Protein AF-A0A971HVT4-F1 (afdb_monomer_lite)

Sequence (303 aa):
MIEDLCARIDNSLTHSLGKINTAQKKELLQAITIAVDHAQNIVATLPNPLLVEEHLWTGRQLVPIIFASAQDALEIMGRSQALRQLFSDPYLSTCFLLMTMHRHEYETLGHEMDGEIVKREVLQTVVDFTDHRIDLVASTMPALTRKLMEHIVLYLAGLVPEQRQQSLATQKNLRDNQELIKAQMRTLQLARQEYSPFTMPTPLKDKLDQGQAAMQSMTDQLRALNTDLSSKDSFEQIVNILAHPKDYLRLEPVTEYLLDFGIKSAQGQAVDFLDCIYAQDKRSTVLLLGLTRTTAQKIWPDL

Foldseek 3Di:
DLVVLLVVLQVVCCVPQNHDDPVLSVLSSVLLVLLLVVLLVQLVPADDAAALDPCCCVPAQQPVQAAVDSVRVLVQVLPDPPNVVVVVPVPQFKKKFKKKWDKDKDWDWQWDDDPPDIDGGDIWIFIHTHDIDTPDMDSDPVVRSVVSSSVLLVVLSCPLVVVLVVLVVVLVVLVVVLVVLVVVLVVLVVVCVVDDPVGDDPVSVVSNVVSVVSNVVSVVVNVVSCVVSPPSCSSVSSSVCSNVVCQFKDKDKDWFFADPRRTGDPPRDIDIWIWIQGPPRDIITMHMHMYGVVSVCVSPVPD

Structure (mmCIF, N/CA/C/O backbone):
data_AF-A0A971HVT4-F1
#
_entry.id   AF-A0A971HVT4-F1
#
loop_
_atom_site.group_PDB
_atom_site.id
_atom_site.type_symbol
_atom_site.label_atom_id
_atom_site.label_alt_id
_atom_site.label_comp_id
_atom_site.label_asym_id
_atom_site.label_entity_id
_atom_site.label_seq_id
_atom_site.pdbx_PDB_ins_code
_atom_site.Cartn_x
_atom_site.Cartn_y
_atom_site.Cartn_z
_atom_site.occupancy
_atom_site.B_iso_or_equiv
_atom_site.auth_seq_id
_atom_site.auth_comp_id
_atom_site.auth_asym_id
_atom_site.auth_atom_id
_atom_site.pdbx_PDB_model_num
ATOM 1 N N . MET A 1 1 ? 17.401 6.809 11.269 1.00 88.81 1 MET A N 1
ATOM 2 C CA . MET A 1 1 ? 16.429 6.405 10.229 1.00 88.81 1 MET A CA 1
ATOM 3 C C . MET A 1 1 ? 16.913 6.797 8.839 1.00 88.81 1 MET A C 1
ATOM 5 O O . MET A 1 1 ? 17.152 5.896 8.059 1.00 88.81 1 MET A O 1
ATOM 9 N N . ILE A 1 2 ? 17.124 8.085 8.533 1.00 90.81 2 ILE A N 1
ATOM 10 C CA . ILE A 1 2 ? 17.569 8.541 7.195 1.00 90.81 2 ILE A CA 1
ATOM 11 C C . ILE A 1 2 ? 18.844 7.828 6.716 1.00 90.81 2 ILE A C 1
ATOM 13 O O . ILE A 1 2 ? 18.868 7.316 5.603 1.00 90.81 2 ILE A O 1
ATOM 17 N N . GLU A 1 3 ? 19.881 7.732 7.554 1.00 88.06 3 GLU A N 1
ATOM 18 C CA . GLU A 1 3 ? 21.130 7.047 7.175 1.00 88.06 3 GLU A CA 1
ATOM 19 C C . GLU A 1 3 ? 20.942 5.542 6.923 1.00 88.06 3 GLU A C 1
ATOM 21 O O . GLU A 1 3 ? 21.528 5.003 5.986 1.00 88.06 3 GLU A O 1
ATOM 26 N N . ASP A 1 4 ? 20.088 4.879 7.711 1.00 91.88 4 ASP A N 1
ATOM 27 C CA . ASP A 1 4 ? 19.724 3.467 7.518 1.00 91.88 4 ASP A CA 1
ATOM 28 C C . ASP A 1 4 ? 18.971 3.267 6.196 1.00 91.88 4 ASP A C 1
ATOM 30 O O . ASP A 1 4 ? 19.333 2.407 5.394 1.00 91.88 4 ASP A O 1
ATOM 34 N N . LEU A 1 5 ? 17.979 4.120 5.917 1.00 90.75 5 LEU A N 1
ATOM 35 C CA . LEU A 1 5 ? 17.248 4.118 4.651 1.00 90.75 5 LEU A CA 1
ATOM 36 C C . LEU A 1 5 ? 18.186 4.373 3.470 1.00 90.75 5 LEU A C 1
ATOM 38 O O . LEU A 1 5 ? 18.114 3.658 2.477 1.00 90.75 5 LEU A O 1
ATOM 42 N N . CYS A 1 6 ? 19.112 5.325 3.595 1.00 89.00 6 CYS A N 1
ATOM 43 C CA . CYS A 1 6 ? 20.113 5.588 2.568 1.00 89.00 6 CYS A CA 1
ATOM 44 C C . CYS A 1 6 ? 20.992 4.365 2.311 1.00 89.00 6 CYS A C 1
ATOM 46 O O . CYS A 1 6 ? 21.213 4.032 1.152 1.00 89.00 6 CYS A O 1
ATOM 48 N N . ALA A 1 7 ? 21.466 3.679 3.354 1.00 88.00 7 ALA A N 1
ATOM 49 C CA . ALA A 1 7 ? 22.273 2.471 3.199 1.00 88.00 7 ALA A CA 1
ATOM 50 C C . ALA A 1 7 ? 21.480 1.325 2.548 1.00 88.00 7 ALA A C 1
ATOM 52 O O . ALA A 1 7 ? 21.997 0.615 1.689 1.00 88.00 7 ALA A O 1
ATOM 53 N N . ARG A 1 8 ? 20.207 1.153 2.921 1.00 89.50 8 ARG A N 1
ATOM 54 C CA . ARG A 1 8 ? 19.320 0.131 2.343 1.00 89.50 8 ARG A CA 1
ATOM 55 C C . ARG A 1 8 ? 19.007 0.408 0.875 1.00 89.50 8 ARG A C 1
ATOM 57 O O . ARG A 1 8 ? 19.060 -0.517 0.066 1.00 89.50 8 ARG A O 1
ATOM 64 N N . ILE A 1 9 ? 18.721 1.663 0.533 1.00 86.25 9 ILE A N 1
ATOM 65 C CA . ILE A 1 9 ? 18.478 2.084 -0.849 1.00 86.25 9 ILE A CA 1
ATOM 66 C C . ILE A 1 9 ? 19.763 1.918 -1.664 1.00 86.25 9 ILE A C 1
ATOM 68 O O . ILE A 1 9 ? 19.725 1.245 -2.683 1.00 86.25 9 ILE A O 1
ATOM 72 N N . ASP A 1 10 ? 20.912 2.403 -1.187 1.00 85.12 10 ASP A N 1
ATOM 73 C CA . ASP A 1 10 ? 22.218 2.240 -1.850 1.00 85.12 10 ASP A CA 1
ATOM 74 C C . ASP A 1 10 ? 22.560 0.761 -2.131 1.00 85.12 10 ASP A C 1
ATOM 76 O O . ASP A 1 10 ? 22.936 0.391 -3.246 1.00 85.12 10 ASP A O 1
ATOM 80 N N . ASN A 1 11 ? 22.318 -0.129 -1.163 1.00 82.62 11 ASN A N 1
ATOM 81 C CA . ASN A 1 11 ? 22.494 -1.570 -1.362 1.00 82.62 11 ASN A CA 1
ATOM 82 C C . ASN A 1 11 ? 21.568 -2.128 -2.461 1.00 82.62 11 ASN A C 1
ATOM 84 O O . ASN A 1 11 ? 22.018 -2.897 -3.311 1.00 82.62 11 ASN A O 1
ATOM 88 N N . SER A 1 12 ? 20.295 -1.719 -2.484 1.00 77.56 12 SER A N 1
ATOM 89 C CA . SER A 1 12 ? 19.333 -2.111 -3.530 1.00 77.56 12 SER A CA 1
ATOM 90 C C . SER A 1 12 ? 19.733 -1.587 -4.920 1.00 77.56 12 SER A C 1
ATOM 92 O O . SER A 1 12 ? 19.670 -2.309 -5.921 1.00 77.56 12 SER A O 1
ATOM 94 N N . LEU A 1 13 ? 20.232 -0.348 -4.983 1.00 74.12 13 LEU A N 1
ATOM 95 C CA . LEU A 1 13 ? 20.750 0.274 -6.204 1.00 74.12 13 LEU A CA 1
ATOM 96 C C . LEU A 1 13 ? 22.013 -0.427 -6.703 1.00 74.12 13 LEU A C 1
ATOM 98 O O . LEU A 1 13 ? 2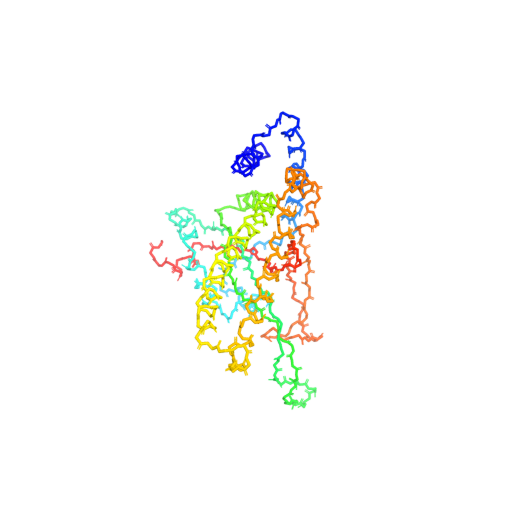2.159 -0.643 -7.900 1.00 74.12 13 LEU A O 1
ATOM 102 N N . THR A 1 14 ? 22.908 -0.852 -5.811 1.00 69.25 14 THR A N 1
ATOM 103 C CA . THR A 1 14 ? 24.158 -1.520 -6.203 1.00 69.25 14 THR A CA 1
ATOM 104 C C . THR A 1 14 ? 23.896 -2.808 -6.989 1.00 69.25 14 THR A C 1
ATOM 106 O O . THR A 1 14 ? 24.617 -3.105 -7.943 1.00 69.25 14 THR A O 1
ATOM 109 N N . HIS A 1 15 ? 22.835 -3.545 -6.648 1.00 61.53 15 HIS A N 1
ATOM 110 C CA . HIS A 1 15 ? 22.434 -4.756 -7.369 1.00 61.53 15 HIS A CA 1
ATOM 111 C C . HIS A 1 15 ? 21.823 -4.491 -8.754 1.00 61.53 15 HIS A C 1
ATOM 113 O O . HIS A 1 15 ? 21.777 -5.409 -9.572 1.00 61.53 15 HIS A O 1
ATOM 119 N N . SER A 1 16 ? 21.365 -3.267 -9.029 1.00 60.56 16 SER A N 1
ATOM 120 C CA . SER A 1 16 ? 20.572 -2.934 -10.219 1.00 60.56 16 SER A CA 1
ATOM 121 C C . SER A 1 16 ? 21.234 -1.904 -11.148 1.00 60.56 16 SER A C 1
ATOM 123 O O . SER A 1 16 ? 21.005 -1.948 -12.355 1.00 60.56 16 SER A O 1
ATOM 125 N N . LEU A 1 17 ? 22.079 -1.014 -10.614 1.00 62.06 17 LEU A N 1
ATOM 126 C CA . LEU A 1 17 ? 22.610 0.185 -11.280 1.00 62.06 17 LEU A CA 1
ATOM 127 C C . LEU A 1 17 ? 24.114 0.430 -11.043 1.00 62.06 17 LEU A C 1
ATOM 129 O O . LEU A 1 17 ? 24.686 1.342 -11.639 1.00 62.06 17 LEU A O 1
ATOM 133 N N . GLY A 1 18 ? 24.777 -0.399 -10.229 1.00 67.00 18 GLY A N 1
ATOM 134 C CA . GLY A 1 18 ? 26.193 -0.243 -9.877 1.00 67.00 18 GLY A CA 1
ATOM 135 C C . GLY A 1 18 ? 26.429 0.673 -8.670 1.00 67.00 18 GLY A C 1
ATOM 136 O O . GLY A 1 18 ? 25.495 1.194 -8.069 1.00 67.00 18 GLY A O 1
ATOM 137 N N . LYS A 1 19 ? 27.698 0.831 -8.269 1.00 71.75 19 LYS A N 1
ATOM 138 C CA . LYS A 1 19 ? 28.072 1.618 -7.079 1.00 71.75 19 LYS A CA 1
ATOM 139 C C . LYS A 1 19 ? 27.884 3.117 -7.324 1.00 71.75 19 LYS A C 1
ATOM 141 O O . LYS A 1 19 ? 28.438 3.641 -8.290 1.00 71.75 19 LYS A O 1
ATOM 146 N N . ILE A 1 20 ? 27.203 3.804 -6.408 1.00 81.00 20 ILE A N 1
ATOM 147 C CA . ILE A 1 20 ? 27.085 5.268 -6.433 1.00 81.00 20 ILE A CA 1
ATOM 148 C C . ILE A 1 20 ? 28.356 5.938 -5.893 1.00 81.00 20 ILE A C 1
ATOM 150 O O . ILE A 1 20 ? 29.056 5.401 -5.030 1.00 81.00 20 ILE A O 1
ATOM 154 N N . ASN A 1 21 ? 28.674 7.127 -6.403 1.00 86.88 21 ASN A N 1
ATOM 155 C CA . ASN A 1 21 ? 29.795 7.932 -5.919 1.00 86.88 21 ASN A CA 1
ATOM 156 C C . ASN A 1 21 ? 29.397 8.818 -4.716 1.00 86.88 21 ASN A C 1
ATOM 158 O O . ASN A 1 21 ? 28.230 8.923 -4.340 1.00 86.88 21 ASN A O 1
ATOM 162 N N . THR A 1 22 ? 30.373 9.497 -4.105 1.00 87.50 22 THR A N 1
ATOM 163 C CA . THR A 1 22 ? 30.142 10.354 -2.928 1.00 87.50 22 THR A CA 1
ATOM 164 C C . THR A 1 22 ? 29.165 11.507 -3.191 1.00 87.50 22 THR A C 1
ATOM 166 O O . THR A 1 22 ? 28.394 11.864 -2.302 1.00 87.50 22 THR A O 1
ATOM 169 N N . ALA A 1 23 ? 29.180 12.092 -4.393 1.00 88.56 23 ALA A N 1
ATOM 170 C CA . ALA A 1 23 ? 28.274 13.183 -4.753 1.00 88.56 23 ALA A CA 1
ATOM 171 C C . ALA A 1 23 ? 26.827 12.681 -4.877 1.00 88.56 23 ALA A C 1
ATOM 173 O O . ALA A 1 23 ? 25.930 13.253 -4.263 1.00 88.56 23 ALA A O 1
ATOM 174 N N . GLN A 1 24 ? 26.629 11.550 -5.555 1.00 88.75 24 GLN A N 1
ATOM 175 C CA . GLN A 1 24 ? 25.341 10.863 -5.671 1.00 88.75 24 GLN A CA 1
ATOM 176 C C . GLN A 1 24 ? 24.799 10.444 -4.302 1.00 88.75 24 GLN A C 1
ATOM 178 O O . GLN A 1 24 ? 23.625 10.630 -4.009 1.00 88.75 24 GLN A O 1
ATOM 183 N N . LYS A 1 25 ? 25.651 9.954 -3.396 1.00 89.81 25 LYS A N 1
ATOM 184 C CA . LYS A 1 25 ? 25.218 9.638 -2.028 1.00 89.81 25 LYS A CA 1
ATOM 185 C C . LYS A 1 25 ? 24.678 10.867 -1.288 1.00 89.81 25 LYS A C 1
ATOM 187 O O . LYS A 1 25 ? 23.689 10.765 -0.566 1.00 89.81 25 LYS A O 1
ATOM 192 N N . LYS A 1 26 ? 25.313 12.031 -1.461 1.00 92.19 26 LYS A N 1
ATOM 193 C CA . LYS A 1 26 ? 24.849 13.289 -0.857 1.00 92.19 26 LYS A CA 1
ATOM 194 C C . LYS A 1 26 ? 23.498 13.721 -1.430 1.00 92.19 26 LYS A C 1
ATOM 196 O O . LYS A 1 26 ? 22.629 14.134 -0.669 1.00 92.19 26 LYS A O 1
ATOM 201 N N . GLU A 1 27 ? 23.330 13.610 -2.740 1.00 93.31 27 GLU A N 1
ATOM 202 C CA . GLU A 1 27 ? 22.073 13.902 -3.432 1.00 93.31 27 GLU A CA 1
ATOM 203 C C . GLU A 1 27 ? 20.943 12.967 -2.971 1.00 93.31 27 GLU A C 1
ATOM 205 O O . GLU A 1 27 ? 19.869 13.425 -2.583 1.00 93.31 27 GLU A O 1
ATOM 210 N N . LEU A 1 28 ? 21.223 11.664 -2.879 1.00 92.62 28 LEU A N 1
ATOM 211 C CA . LEU A 1 28 ? 20.283 10.668 -2.371 1.00 92.62 28 LEU A CA 1
ATOM 212 C C . LEU A 1 28 ? 19.852 10.967 -0.928 1.00 92.62 28 LEU A C 1
ATOM 214 O O . LEU A 1 28 ? 18.668 10.889 -0.616 1.00 92.62 28 LEU A O 1
ATOM 218 N N . LEU A 1 29 ? 20.781 11.351 -0.047 1.00 94.69 29 LEU A N 1
ATOM 219 C CA . LEU A 1 29 ? 20.455 11.735 1.333 1.00 94.69 29 LEU A CA 1
ATOM 220 C C . LEU A 1 29 ? 19.501 12.936 1.399 1.00 94.69 29 LEU A C 1
ATOM 222 O O . LEU A 1 29 ? 18.591 12.950 2.231 1.00 94.69 29 LEU A O 1
ATOM 226 N N . GLN A 1 30 ? 19.689 13.932 0.530 1.00 95.69 30 GLN A N 1
ATOM 227 C CA . GLN A 1 30 ? 18.802 15.095 0.459 1.00 95.69 30 GLN A CA 1
ATOM 228 C C . GLN A 1 30 ? 17.400 14.685 0.005 1.00 95.69 30 GLN A C 1
ATOM 230 O O . GLN A 1 30 ? 16.420 15.044 0.655 1.00 95.69 30 GLN A O 1
ATOM 235 N N . ALA A 1 31 ? 17.307 13.865 -1.042 1.00 96.69 31 ALA A N 1
ATOM 236 C CA . ALA A 1 31 ? 16.029 13.376 -1.545 1.00 96.69 31 ALA A CA 1
ATOM 237 C C . ALA A 1 31 ? 15.302 12.488 -0.516 1.00 96.69 31 ALA A C 1
ATOM 239 O O . ALA A 1 31 ? 14.109 12.657 -0.283 1.00 96.69 31 ALA A O 1
ATOM 240 N N . ILE A 1 32 ? 16.019 11.602 0.187 1.00 97.12 32 ILE A N 1
ATOM 241 C CA . ILE A 1 32 ? 15.448 10.793 1.280 1.00 97.12 32 ILE A CA 1
ATOM 242 C C . ILE A 1 32 ? 14.916 11.679 2.406 1.00 97.12 32 ILE A C 1
ATOM 244 O O . ILE A 1 32 ? 13.880 11.361 2.977 1.00 97.12 32 ILE A O 1
ATOM 248 N N . THR A 1 33 ? 15.601 12.775 2.735 1.00 97.81 33 THR A N 1
ATOM 249 C CA . THR A 1 33 ? 15.132 13.704 3.775 1.00 97.81 33 THR A CA 1
ATOM 250 C C . THR A 1 33 ? 13.768 14.289 3.399 1.00 97.81 33 THR A C 1
ATOM 252 O O . THR A 1 33 ? 12.840 14.215 4.198 1.00 97.81 33 THR A O 1
ATOM 255 N N . ILE A 1 34 ? 13.607 14.744 2.151 1.00 98.12 34 ILE A N 1
ATOM 256 C CA . ILE A 1 34 ? 12.324 15.246 1.630 1.00 98.12 34 ILE A CA 1
ATOM 257 C C . ILE A 1 34 ? 11.242 14.154 1.681 1.00 98.12 34 ILE A C 1
ATOM 259 O O . ILE A 1 34 ? 10.122 14.400 2.135 1.00 98.12 34 ILE A O 1
ATOM 263 N N . ALA A 1 35 ? 11.571 12.930 1.261 1.00 97.94 35 ALA A N 1
ATOM 264 C CA . ALA A 1 35 ? 10.643 11.802 1.304 1.00 97.94 35 ALA A CA 1
ATOM 265 C C . ALA A 1 35 ? 10.229 11.425 2.739 1.00 97.94 35 ALA A C 1
ATOM 267 O O . ALA A 1 35 ? 9.071 11.079 2.972 1.00 97.94 35 ALA A O 1
ATOM 268 N N . VAL A 1 36 ? 11.150 11.506 3.704 1.00 97.88 36 VAL A N 1
ATOM 269 C CA . VAL A 1 36 ? 10.872 11.269 5.128 1.00 97.88 36 VAL A CA 1
ATOM 270 C C . VAL A 1 36 ? 9.937 12.334 5.692 1.00 97.88 36 VAL A C 1
ATOM 272 O O . VAL A 1 36 ? 8.985 11.972 6.383 1.00 97.88 36 VAL A O 1
ATOM 275 N N . ASP A 1 37 ? 10.159 13.610 5.374 1.00 97.81 37 ASP A N 1
ATOM 276 C CA . ASP A 1 37 ? 9.286 14.704 5.815 1.00 97.81 37 ASP A CA 1
ATOM 277 C C . ASP A 1 37 ? 7.867 14.532 5.250 1.00 97.81 37 ASP A C 1
ATOM 279 O O . ASP A 1 37 ? 6.870 14.672 5.962 1.00 97.81 37 ASP A O 1
ATOM 283 N N . HIS A 1 38 ? 7.755 14.138 3.978 1.00 97.88 38 HIS A N 1
ATOM 284 C CA . HIS A 1 38 ? 6.468 13.799 3.369 1.00 97.88 38 HIS A CA 1
ATOM 285 C C . HIS A 1 38 ? 5.803 12.594 4.042 1.00 97.88 38 HIS A C 1
ATOM 287 O O . HIS A 1 38 ? 4.619 12.647 4.373 1.00 97.88 38 HIS A O 1
ATOM 293 N N . ALA A 1 39 ? 6.558 11.527 4.309 1.00 97.31 39 ALA A N 1
ATOM 294 C CA . ALA A 1 39 ? 6.049 10.353 5.010 1.00 97.31 39 ALA A CA 1
ATOM 295 C C . ALA A 1 39 ? 5.571 10.695 6.432 1.00 97.31 39 ALA A C 1
ATOM 297 O O . ALA A 1 39 ? 4.548 10.178 6.878 1.00 97.31 39 ALA A O 1
ATOM 298 N N . GLN A 1 40 ? 6.265 11.597 7.130 1.00 96.81 40 GLN A N 1
ATOM 299 C CA . GLN A 1 40 ? 5.839 12.101 8.433 1.00 96.81 40 GLN A CA 1
ATOM 300 C C . GLN A 1 40 ? 4.497 12.836 8.338 1.00 96.81 40 GLN A C 1
ATOM 302 O O . GLN A 1 40 ? 3.607 12.574 9.146 1.00 96.81 40 GLN A O 1
ATOM 307 N N . ASN A 1 41 ? 4.328 13.704 7.335 1.00 96.44 41 ASN A N 1
ATOM 308 C CA . ASN A 1 41 ? 3.067 14.410 7.100 1.00 96.44 41 ASN A CA 1
ATOM 309 C C . ASN A 1 41 ? 1.922 13.438 6.795 1.00 96.44 41 ASN A C 1
ATOM 311 O O . ASN A 1 41 ? 0.843 13.568 7.363 1.00 96.44 41 ASN A O 1
ATOM 315 N N . ILE A 1 42 ? 2.170 12.422 5.964 1.00 95.69 42 ILE A N 1
ATOM 316 C CA . ILE A 1 42 ? 1.199 11.360 5.677 1.00 95.69 42 ILE A CA 1
ATOM 317 C C . ILE A 1 42 ? 0.766 10.657 6.960 1.00 95.69 42 ILE A C 1
ATOM 319 O O . ILE A 1 42 ? -0.426 10.583 7.249 1.00 95.69 42 ILE A O 1
ATOM 323 N N . VAL A 1 43 ? 1.713 10.177 7.768 1.00 95.06 43 VAL A N 1
ATOM 324 C CA . VAL A 1 43 ? 1.366 9.435 8.986 1.00 95.06 43 VAL A CA 1
ATOM 325 C C . VAL A 1 43 ? 0.648 10.326 10.003 1.00 95.06 43 VAL A C 1
ATOM 327 O O . VAL A 1 43 ? -0.242 9.844 10.697 1.00 95.06 43 VAL A O 1
ATOM 330 N N . ALA A 1 44 ? 0.962 11.623 10.054 1.00 94.38 44 ALA A N 1
ATOM 331 C CA . ALA A 1 44 ? 0.264 12.582 10.909 1.00 94.38 44 ALA A CA 1
ATOM 332 C C . ALA A 1 44 ? -1.200 12.835 10.495 1.00 94.38 44 ALA A C 1
ATOM 334 O O . ALA A 1 44 ? -1.994 13.255 11.333 1.00 94.38 44 ALA A O 1
ATOM 335 N N . THR A 1 45 ? -1.567 12.583 9.232 1.00 93.62 45 THR A N 1
ATOM 336 C CA . THR A 1 45 ? -2.959 12.706 8.753 1.00 93.62 45 THR A CA 1
ATOM 337 C C . THR A 1 45 ? -3.814 11.463 8.997 1.00 93.62 45 THR A C 1
ATOM 339 O O . THR A 1 45 ? -5.034 11.536 8.864 1.00 93.62 45 THR A O 1
ATOM 342 N N . LEU A 1 46 ? -3.207 10.326 9.357 1.00 92.62 46 LEU A N 1
ATOM 343 C CA . LEU A 1 46 ? -3.957 9.099 9.615 1.00 92.62 46 LEU A CA 1
ATOM 344 C C . LEU A 1 46 ? -4.830 9.243 10.877 1.00 92.62 46 LEU A C 1
ATOM 346 O O . LEU A 1 46 ? -4.372 9.794 11.882 1.00 92.62 46 LEU A O 1
ATOM 350 N N . PRO A 1 47 ? -6.073 8.726 10.867 1.00 90.38 47 PRO A N 1
ATOM 351 C CA . PRO A 1 47 ? -6.948 8.769 12.029 1.00 90.38 47 PRO A CA 1
ATOM 352 C C . PRO A 1 47 ? -6.401 7.897 13.160 1.00 90.38 47 PRO A C 1
ATOM 354 O O . PRO A 1 47 ? -5.621 6.969 12.946 1.00 90.38 47 PRO A O 1
ATOM 357 N N . ASN A 1 48 ? -6.869 8.152 14.383 1.00 90.62 48 ASN A N 1
ATOM 358 C CA . ASN A 1 48 ? -6.547 7.286 15.513 1.00 90.62 48 ASN A CA 1
ATOM 359 C C . ASN A 1 48 ? -6.969 5.830 15.232 1.00 90.62 48 ASN A C 1
ATOM 361 O O . ASN A 1 48 ? -8.047 5.619 14.665 1.00 90.62 48 ASN A O 1
ATOM 365 N N . PRO A 1 49 ? -6.175 4.834 15.669 1.00 92.56 49 PRO A N 1
ATOM 366 C CA . PRO A 1 49 ? -6.499 3.432 15.447 1.00 92.56 49 PRO A CA 1
ATOM 367 C C . PRO A 1 49 ? -7.864 3.054 16.018 1.00 92.56 49 PRO A C 1
ATOM 369 O O . PRO A 1 49 ? -8.192 3.399 17.156 1.00 92.56 49 PRO A O 1
ATOM 372 N N . LEU A 1 50 ? -8.634 2.289 15.249 1.00 90.50 50 LEU A N 1
ATOM 373 C CA . LEU A 1 50 ? -9.878 1.691 15.719 1.00 90.50 50 LEU A CA 1
ATOM 374 C C . LEU A 1 50 ? -9.561 0.427 16.512 1.00 90.50 50 LEU A C 1
ATOM 376 O O . LEU A 1 50 ? -8.995 -0.522 15.971 1.00 90.50 50 LEU A O 1
ATOM 380 N N . LEU A 1 51 ? -9.925 0.399 17.792 1.00 90.00 51 LEU A N 1
ATOM 381 C CA . LEU A 1 51 ? -9.806 -0.819 18.588 1.00 90.00 51 LEU A CA 1
ATOM 382 C C . LEU A 1 51 ? -10.838 -1.846 18.118 1.00 90.00 51 LEU A C 1
ATOM 384 O O . LEU A 1 51 ? -12.036 -1.572 18.115 1.00 90.00 51 LEU A O 1
ATOM 388 N N . VAL A 1 52 ? -10.362 -3.027 17.725 1.00 87.69 52 VAL A N 1
ATOM 389 C CA . VAL A 1 52 ? -11.199 -4.152 17.308 1.00 87.69 52 VAL A CA 1
ATOM 390 C C . VAL A 1 52 ? -11.836 -4.772 18.548 1.00 87.69 52 VAL A C 1
ATOM 392 O O . VAL A 1 52 ? -11.285 -5.668 19.196 1.00 87.69 52 VAL A O 1
ATOM 395 N N . GLU A 1 53 ? -13.023 -4.274 18.866 1.00 82.19 53 GLU A N 1
ATOM 396 C CA . GLU A 1 53 ? -13.859 -4.727 19.968 1.00 82.19 53 GLU A CA 1
ATOM 397 C C . GLU A 1 53 ? -15.296 -4.956 19.496 1.00 82.19 53 GLU A C 1
ATOM 399 O O . GLU A 1 53 ? -15.713 -4.502 18.434 1.00 82.19 53 GLU A O 1
ATOM 404 N N . GLU A 1 54 ? -16.079 -5.666 20.301 1.00 72.62 54 GLU A N 1
ATOM 405 C CA . GLU A 1 54 ? -17.438 -6.081 19.938 1.00 72.62 54 GLU A CA 1
ATOM 406 C C . GLU A 1 54 ? -18.391 -4.892 19.728 1.00 72.62 54 GLU A C 1
ATOM 408 O O . GLU A 1 54 ? -19.230 -4.907 18.834 1.00 72.62 54 GLU A O 1
ATOM 413 N N . HIS A 1 55 ? -18.203 -3.810 20.485 1.00 73.44 55 HIS A N 1
ATOM 414 C CA . HIS A 1 55 ? -19.008 -2.593 20.367 1.00 73.44 55 HIS A CA 1
ATOM 415 C C . HIS A 1 55 ? -18.718 -1.785 19.084 1.00 73.44 55 HIS A C 1
ATOM 417 O O . HIS A 1 55 ? -19.501 -0.906 18.715 1.00 73.44 55 HIS A O 1
ATOM 423 N N . LEU A 1 56 ? -17.604 -2.067 18.395 1.00 74.62 56 LEU A N 1
ATOM 424 C CA . LEU A 1 56 ? -17.210 -1.372 17.168 1.00 74.62 56 LEU A CA 1
ATOM 425 C C . LEU A 1 56 ? -18.216 -1.632 16.030 1.00 74.62 56 LEU A C 1
ATOM 427 O O . LEU A 1 56 ? -18.445 -0.753 15.202 1.00 74.62 56 LEU A O 1
ATOM 431 N N . TRP A 1 57 ? -18.871 -2.797 16.054 1.00 74.19 57 TRP A N 1
ATOM 432 C CA . TRP A 1 57 ? -19.857 -3.247 15.064 1.00 74.19 57 TRP A CA 1
ATOM 433 C C . TRP A 1 57 ? -21.199 -2.523 15.146 1.00 74.19 57 TRP A C 1
ATOM 435 O O . TRP A 1 57 ? -21.916 -2.445 14.157 1.00 74.19 57 TRP A O 1
ATOM 445 N N . THR A 1 58 ? -21.540 -1.976 16.312 1.00 70.44 58 THR A N 1
ATOM 446 C CA . THR A 1 58 ? -22.806 -1.261 16.530 1.00 70.44 58 THR A CA 1
ATOM 447 C C . THR A 1 58 ? -22.627 0.254 16.605 1.00 70.44 58 THR A C 1
ATOM 449 O O . THR A 1 58 ? -23.599 0.989 16.479 1.00 70.44 58 THR A O 1
ATOM 452 N N . GLY A 1 59 ? -21.403 0.730 16.871 1.00 65.50 59 GLY A N 1
ATOM 453 C CA . GLY A 1 59 ? -21.135 2.134 17.199 1.00 65.50 59 GLY A CA 1
ATOM 454 C C . GLY A 1 59 ? -20.479 2.967 16.097 1.00 65.50 59 GLY A C 1
ATOM 455 O O . GLY A 1 59 ? -20.519 4.194 16.177 1.00 65.50 59 GLY A O 1
ATOM 456 N N . ARG A 1 60 ? -19.853 2.350 15.086 1.00 69.00 60 ARG A N 1
ATOM 457 C CA . ARG A 1 60 ? -19.214 3.076 13.977 1.00 69.00 60 ARG A CA 1
ATOM 458 C C . ARG A 1 60 ? -19.714 2.578 12.640 1.00 69.00 60 ARG A C 1
ATOM 460 O O . ARG A 1 60 ? -19.487 1.427 12.307 1.00 69.00 60 ARG A O 1
ATOM 467 N N . GLN A 1 61 ? -20.271 3.476 11.839 1.00 72.69 61 GLN A N 1
ATOM 468 C CA . GLN A 1 61 ? -20.856 3.128 10.548 1.00 72.69 61 GLN A CA 1
ATOM 469 C C . GLN A 1 61 ? -19.837 2.595 9.528 1.00 72.69 61 GLN A C 1
ATOM 471 O O . GLN A 1 61 ? -20.156 1.704 8.752 1.00 72.69 61 GLN A O 1
ATOM 476 N N . LEU A 1 62 ? -18.590 3.080 9.569 1.00 81.12 62 LEU A N 1
ATOM 477 C CA . LEU A 1 62 ? -17.532 2.630 8.659 1.00 81.12 62 LEU A CA 1
ATOM 478 C C . LEU A 1 62 ? -17.244 1.124 8.787 1.00 81.12 62 LEU A C 1
ATOM 480 O O . LEU A 1 62 ? -16.937 0.456 7.808 1.00 81.12 62 LEU A O 1
ATOM 484 N N . VAL A 1 63 ? -17.323 0.579 9.999 1.00 84.06 63 VAL A N 1
ATOM 485 C CA . VAL A 1 63 ? -16.823 -0.767 10.304 1.00 84.06 63 VAL A CA 1
ATOM 486 C C . VAL A 1 63 ? -17.713 -1.874 9.711 1.00 84.06 63 VAL A C 1
ATOM 488 O O . VAL A 1 63 ? -17.158 -2.748 9.048 1.00 84.06 63 VAL A O 1
ATOM 491 N N . PRO A 1 64 ? -19.053 -1.816 9.831 1.00 82.94 64 PRO A N 1
ATOM 492 C CA . PRO A 1 64 ? -19.974 -2.707 9.118 1.00 82.94 64 PRO A CA 1
ATOM 493 C C . PRO A 1 64 ? -19.946 -2.594 7.589 1.00 82.94 64 PRO A C 1
ATOM 495 O O . PRO A 1 64 ? -20.460 -3.481 6.920 1.00 82.94 64 PRO A O 1
ATOM 498 N N . ILE A 1 65 ? -19.398 -1.509 7.030 1.00 86.50 65 ILE A N 1
ATOM 499 C CA . ILE A 1 65 ? -19.219 -1.370 5.576 1.00 86.50 65 ILE A CA 1
ATOM 500 C C . ILE A 1 65 ? -17.884 -1.991 5.151 1.00 86.50 65 ILE A C 1
ATOM 502 O O . ILE A 1 65 ? -17.804 -2.627 4.109 1.00 86.50 65 ILE A O 1
ATOM 506 N N . ILE A 1 66 ? -16.828 -1.830 5.958 1.00 89.06 66 ILE A N 1
ATOM 507 C CA . ILE A 1 66 ? -15.511 -2.409 5.661 1.00 89.06 66 ILE A CA 1
ATOM 508 C C . ILE A 1 66 ? -15.510 -3.926 5.823 1.00 89.06 66 ILE A C 1
ATOM 510 O O . ILE A 1 66 ? -14.841 -4.606 5.053 1.00 89.06 66 ILE A O 1
ATOM 514 N N . PHE A 1 67 ? -16.198 -4.470 6.826 1.00 88.31 67 PHE A N 1
ATOM 515 C CA . PHE A 1 67 ? -16.238 -5.911 7.055 1.00 88.31 67 PHE A CA 1
ATOM 516 C C . PHE A 1 67 ? -17.672 -6.417 7.013 1.00 88.31 67 PHE A C 1
ATOM 518 O O . PHE A 1 67 ? -18.545 -5.862 7.677 1.00 88.31 67 PHE A O 1
ATOM 525 N N . ALA A 1 68 ? -17.881 -7.536 6.319 1.00 83.75 68 ALA A N 1
ATOM 526 C CA . ALA A 1 68 ? -19.188 -8.177 6.223 1.00 83.75 68 ALA A CA 1
ATOM 527 C C . ALA A 1 68 ? -19.742 -8.613 7.594 1.00 83.75 68 ALA A C 1
ATOM 529 O O . ALA A 1 68 ? -20.952 -8.580 7.821 1.00 83.75 68 ALA A O 1
ATOM 530 N N . SER A 1 69 ? -18.869 -8.984 8.536 1.00 85.06 69 SER A N 1
ATOM 531 C CA . SER A 1 69 ? -19.247 -9.279 9.915 1.00 85.06 69 SER A CA 1
ATOM 532 C C . SER A 1 69 ? -18.071 -9.155 10.886 1.00 85.06 69 SER A C 1
ATOM 534 O O . SER A 1 69 ? -16.899 -9.100 10.500 1.00 85.06 69 SER A O 1
ATOM 536 N N . ALA A 1 70 ? -18.389 -9.198 12.184 1.00 85.94 70 ALA A N 1
ATOM 537 C CA . ALA A 1 70 ? -17.389 -9.304 13.241 1.00 85.94 70 ALA A CA 1
ATOM 538 C C . ALA A 1 70 ? -16.493 -10.536 13.089 1.00 85.94 70 ALA A C 1
ATOM 540 O O . ALA A 1 70 ? -15.285 -10.456 13.309 1.00 85.94 70 ALA A O 1
ATOM 541 N N . GLN A 1 71 ? -17.086 -11.663 12.695 1.00 88.19 71 GLN A N 1
ATOM 542 C CA . GLN A 1 71 ? -16.370 -12.913 12.494 1.00 88.19 71 GLN A CA 1
ATOM 543 C C . GLN A 1 71 ? -15.404 -12.809 11.309 1.00 88.19 71 GLN A C 1
ATOM 545 O O . GLN A 1 71 ? -14.249 -13.204 11.444 1.00 88.19 71 GLN A O 1
ATOM 550 N N . ASP A 1 72 ? -15.824 -12.195 10.199 1.00 89.12 72 ASP A N 1
ATOM 551 C CA . ASP A 1 72 ? -14.967 -12.019 9.017 1.00 89.12 72 ASP A CA 1
ATOM 552 C C . ASP A 1 72 ? -13.723 -11.185 9.335 1.00 89.12 72 ASP A C 1
ATOM 554 O O . ASP A 1 72 ? -12.612 -11.525 8.922 1.00 89.12 72 ASP A O 1
ATOM 558 N N . ALA A 1 73 ? -13.871 -10.124 10.134 1.00 89.94 73 ALA A N 1
ATOM 559 C CA . ALA A 1 73 ? -12.732 -9.331 10.583 1.00 89.94 73 ALA A CA 1
ATOM 560 C C . ALA A 1 73 ? -11.734 -10.171 11.397 1.00 89.94 73 ALA A C 1
ATOM 562 O O . ALA A 1 73 ? -10.523 -10.109 11.158 1.00 89.94 73 ALA A O 1
ATOM 563 N N . LEU A 1 74 ? -12.229 -10.981 12.341 1.00 91.62 74 LEU A N 1
ATOM 564 C CA . LEU A 1 74 ? -11.392 -11.884 13.137 1.00 91.62 74 LEU A CA 1
ATOM 565 C C . LEU A 1 74 ? -10.693 -12.929 12.262 1.00 91.62 74 LEU A C 1
ATOM 567 O O . LEU A 1 74 ? -9.518 -13.213 12.488 1.00 91.62 74 LEU A O 1
ATOM 571 N N . GLU A 1 75 ? -11.361 -13.455 11.236 1.00 92.12 75 GLU A N 1
ATOM 572 C CA . GLU A 1 75 ? -10.763 -14.394 10.285 1.00 92.12 75 GLU A CA 1
ATOM 573 C C . GLU A 1 75 ? -9.657 -13.755 9.440 1.00 92.12 75 GLU A C 1
ATOM 575 O O . GLU A 1 75 ? -8.591 -14.356 9.274 1.00 92.12 75 GLU A O 1
ATOM 580 N N . ILE A 1 76 ? -9.863 -12.529 8.947 1.00 92.69 76 ILE A N 1
ATOM 581 C CA . ILE A 1 76 ? -8.837 -11.762 8.223 1.00 92.69 76 ILE A CA 1
ATOM 582 C C . ILE A 1 76 ? -7.597 -11.584 9.107 1.00 92.69 76 ILE A C 1
ATOM 584 O O . ILE A 1 76 ? -6.475 -11.866 8.678 1.00 92.69 76 ILE A O 1
ATOM 588 N N . MET A 1 77 ? -7.787 -11.179 10.366 1.00 94.12 77 MET A N 1
ATOM 589 C CA . MET A 1 77 ? -6.689 -11.033 11.327 1.00 94.12 77 MET A CA 1
ATOM 590 C C . MET A 1 77 ? -6.035 -12.372 11.687 1.00 94.12 77 MET A C 1
ATOM 592 O O . MET A 1 77 ? -4.809 -12.442 11.792 1.00 94.12 77 MET A O 1
ATOM 596 N N . GLY A 1 78 ? -6.818 -13.446 11.799 1.00 94.06 78 GLY A N 1
ATOM 597 C CA . GLY A 1 78 ? -6.345 -14.794 12.117 1.00 94.06 78 GLY A CA 1
ATOM 598 C C . GLY A 1 78 ? -5.411 -15.402 11.078 1.00 94.06 78 GLY A C 1
ATOM 599 O O . GLY A 1 78 ? -4.570 -16.235 11.422 1.00 94.06 78 GLY A O 1
ATOM 600 N N . ARG A 1 79 ? -5.486 -14.938 9.825 1.00 94.69 79 ARG A N 1
ATOM 601 C CA . ARG A 1 79 ? -4.566 -15.332 8.744 1.00 94.69 79 ARG A CA 1
ATOM 602 C C . ARG A 1 79 ? -3.186 -14.672 8.861 1.00 94.69 79 ARG A C 1
ATOM 604 O O . ARG A 1 79 ? -2.246 -15.113 8.202 1.00 94.69 79 ARG A O 1
ATOM 611 N N . SER A 1 80 ? -3.025 -13.641 9.696 1.00 96.00 80 SER A N 1
ATOM 612 C CA . SER A 1 80 ? -1.755 -12.926 9.848 1.00 96.00 80 SER A CA 1
ATOM 613 C C . SER A 1 80 ? -0.813 -13.620 10.831 1.00 96.00 80 SER A C 1
ATOM 615 O O . SER A 1 80 ? -0.923 -13.486 12.053 1.00 96.00 80 SER A O 1
ATOM 617 N N . GLN A 1 81 ? 0.203 -14.296 10.291 1.00 95.19 81 GLN A N 1
ATOM 618 C CA . GLN A 1 81 ? 1.289 -14.859 11.097 1.00 95.19 81 GLN A CA 1
ATOM 619 C C . GLN A 1 81 ? 2.048 -13.775 11.880 1.00 95.19 81 GLN A C 1
ATOM 621 O O . GLN A 1 81 ? 2.486 -14.023 13.001 1.00 95.19 81 GLN A O 1
ATOM 626 N N . ALA A 1 82 ? 2.177 -12.567 11.322 1.00 96.00 82 ALA A N 1
ATOM 627 C CA . ALA A 1 82 ? 2.880 -11.464 11.968 1.00 96.00 82 ALA A CA 1
ATOM 628 C C . ALA A 1 82 ? 2.155 -10.976 13.236 1.00 96.00 82 ALA A C 1
ATOM 630 O O . ALA A 1 82 ? 2.808 -10.699 14.243 1.00 96.00 82 ALA A O 1
ATOM 631 N N . LEU A 1 83 ? 0.816 -10.918 13.217 1.00 96.69 83 LEU A N 1
ATOM 632 C CA . LEU A 1 83 ? 0.026 -10.620 14.416 1.00 96.69 83 LEU A CA 1
ATOM 633 C C . LEU A 1 83 ? 0.183 -11.723 15.467 1.00 96.69 83 LEU A C 1
ATOM 635 O O . LEU A 1 83 ? 0.503 -11.421 16.616 1.00 96.69 83 LEU A O 1
ATOM 639 N N . ARG A 1 84 ? 0.046 -12.997 15.071 1.00 96.25 84 ARG A N 1
ATOM 640 C CA . ARG A 1 84 ? 0.232 -14.130 15.993 1.00 96.25 84 ARG A CA 1
ATOM 641 C C . ARG A 1 84 ? 1.619 -14.115 16.635 1.00 96.25 84 ARG A C 1
ATOM 643 O O . ARG A 1 84 ? 1.752 -14.352 17.831 1.00 96.25 84 ARG A O 1
ATOM 650 N N . GLN A 1 85 ? 2.652 -13.797 15.855 1.00 96.81 85 GLN A N 1
ATOM 651 C CA . GLN A 1 85 ? 4.021 -13.692 16.348 1.00 96.81 85 GLN A CA 1
ATOM 652 C C . GLN A 1 85 ? 4.175 -12.573 17.384 1.00 96.81 85 GLN A C 1
ATOM 654 O O . GLN A 1 85 ? 4.862 -12.785 18.377 1.00 96.81 85 GLN A O 1
ATOM 659 N N . LEU A 1 86 ? 3.538 -11.411 17.208 1.00 96.62 86 LEU A N 1
ATOM 660 C CA . LEU A 1 86 ? 3.562 -10.358 18.232 1.00 96.62 86 LEU A CA 1
ATOM 661 C C . LEU A 1 86 ? 2.943 -10.838 19.552 1.00 96.62 86 LEU A C 1
ATOM 663 O O . LEU A 1 86 ? 3.530 -10.622 20.607 1.00 96.62 86 LEU A O 1
ATOM 667 N N . PHE A 1 87 ? 1.809 -11.541 19.497 1.00 96.81 87 PHE A N 1
ATOM 668 C CA . PHE A 1 87 ? 1.141 -12.063 20.695 1.00 96.81 87 PHE A CA 1
ATOM 669 C C . PHE A 1 87 ? 1.805 -13.286 21.333 1.00 96.81 87 PHE A C 1
ATOM 671 O O . PHE A 1 87 ? 1.419 -13.671 22.435 1.00 96.81 87 PHE A O 1
ATOM 678 N N . SER A 1 88 ? 2.834 -13.860 20.701 1.00 95.31 88 SER A N 1
ATOM 679 C CA . SER A 1 88 ? 3.689 -14.854 21.362 1.00 95.31 88 SER A CA 1
ATOM 680 C C . SER A 1 88 ? 4.398 -14.290 22.599 1.00 95.31 88 SER A C 1
ATOM 682 O O . SER A 1 88 ? 4.803 -15.057 23.470 1.00 95.31 88 SER A O 1
ATOM 684 N N . ASP A 1 89 ? 4.505 -12.959 22.708 1.00 95.94 89 ASP A N 1
ATOM 685 C CA . ASP A 1 89 ? 4.872 -12.285 23.947 1.00 95.94 89 ASP A CA 1
ATOM 686 C C . ASP A 1 89 ? 3.684 -12.303 24.938 1.00 95.94 89 ASP A C 1
ATOM 688 O O . ASP A 1 89 ? 2.651 -11.656 24.701 1.00 95.94 89 ASP A O 1
ATOM 692 N N . PRO A 1 90 ? 3.800 -13.007 26.082 1.00 93.25 90 PRO A N 1
ATOM 693 C CA . PRO A 1 90 ? 2.732 -13.088 27.071 1.00 93.25 90 PRO A CA 1
ATOM 694 C C . PRO A 1 90 ? 2.417 -11.750 27.758 1.00 93.25 90 PRO A C 1
ATOM 696 O O . PRO A 1 90 ? 1.368 -11.621 28.388 1.00 93.25 90 PRO A O 1
ATOM 699 N N . TYR A 1 91 ? 3.279 -10.741 27.622 1.00 95.31 91 TYR A N 1
ATOM 700 C CA . TYR A 1 91 ? 3.086 -9.423 28.226 1.00 95.31 91 TYR A CA 1
ATOM 701 C C . TYR A 1 91 ? 2.480 -8.395 27.267 1.00 95.31 91 TYR A C 1
ATOM 703 O O . TYR A 1 91 ? 2.130 -7.291 27.690 1.00 95.31 91 TYR A O 1
ATOM 711 N N . LEU A 1 92 ? 2.312 -8.740 25.986 1.00 96.75 92 LEU A N 1
ATOM 712 C CA . LEU A 1 92 ? 1.685 -7.846 25.023 1.00 96.75 92 LEU A CA 1
ATOM 713 C C . LEU A 1 92 ? 0.172 -7.774 25.269 1.00 96.75 92 LEU A C 1
ATOM 715 O O . LEU A 1 92 ? -0.549 -8.763 25.110 1.00 96.75 92 LEU A O 1
ATOM 719 N N . SER A 1 93 ? -0.304 -6.590 25.656 1.00 95.38 93 SER A N 1
ATOM 720 C CA . SER A 1 93 ? -1.724 -6.314 25.901 1.00 95.38 93 SER A CA 1
ATOM 721 C C . SER A 1 93 ? -2.468 -5.869 24.647 1.00 95.38 93 SER A C 1
ATOM 723 O O . SER A 1 93 ? -3.625 -6.239 24.465 1.00 95.38 93 SER A O 1
ATOM 725 N N . THR A 1 94 ? -1.807 -5.105 23.779 1.00 96.19 94 THR A N 1
ATOM 726 C CA . THR A 1 94 ? -2.378 -4.549 22.550 1.00 96.19 94 THR A CA 1
ATOM 727 C C . THR A 1 94 ? -1.292 -4.433 21.491 1.00 96.19 94 THR A C 1
ATOM 729 O O . THR A 1 94 ? -0.155 -4.085 21.802 1.00 96.19 94 THR A O 1
ATOM 732 N N . CYS A 1 95 ? -1.643 -4.669 20.231 1.00 97.00 95 CYS A N 1
ATOM 733 C CA . CYS A 1 95 ? -0.819 -4.309 19.083 1.00 97.00 95 CYS A CA 1
ATOM 734 C C . CYS A 1 95 ? -1.595 -3.412 18.117 1.00 97.00 95 CYS A C 1
ATOM 736 O O . CYS A 1 95 ? -2.819 -3.318 18.178 1.00 97.00 95 CYS A O 1
ATOM 738 N N . PHE A 1 96 ? -0.879 -2.784 17.194 1.00 97.88 96 PHE A N 1
ATOM 739 C CA . PHE A 1 96 ? -1.431 -1.891 16.184 1.00 97.88 96 PHE A CA 1
ATOM 740 C C . PHE A 1 96 ? -1.048 -2.376 14.795 1.00 97.88 96 PHE A C 1
ATOM 742 O O . PHE A 1 96 ? 0.042 -2.924 14.599 1.00 97.88 96 PHE A O 1
ATOM 749 N N . LEU A 1 97 ? -1.934 -2.154 13.833 1.00 97.38 97 LEU A N 1
ATOM 750 C CA . LEU A 1 97 ? -1.720 -2.552 12.454 1.00 97.38 97 LEU A CA 1
ATOM 751 C C . LEU A 1 97 ? -2.250 -1.516 11.461 1.00 97.38 97 LEU A C 1
ATOM 753 O O . LEU A 1 97 ? -3.186 -0.770 11.756 1.00 97.38 97 LEU A O 1
ATOM 757 N N . LEU A 1 98 ? -1.637 -1.509 10.280 1.00 97.12 98 LEU A N 1
ATOM 758 C CA . LEU A 1 98 ? -2.189 -0.886 9.084 1.00 97.12 98 LEU A CA 1
ATOM 759 C C . LEU A 1 98 ? -2.865 -1.974 8.252 1.00 97.12 98 LEU A C 1
ATOM 761 O O . LEU A 1 98 ? -2.242 -2.992 7.939 1.00 97.12 98 LEU A O 1
ATOM 765 N N . MET A 1 99 ? -4.116 -1.722 7.889 1.00 96.38 99 MET A N 1
ATOM 766 C CA . MET A 1 99 ? -4.857 -2.494 6.908 1.00 96.38 99 MET A CA 1
ATOM 767 C C . MET A 1 99 ? -5.068 -1.662 5.643 1.00 96.38 99 MET A C 1
ATOM 769 O O . MET A 1 99 ? -5.406 -0.480 5.733 1.00 96.38 99 MET A O 1
ATOM 773 N N . THR A 1 100 ? -4.892 -2.288 4.484 1.00 96.06 100 THR A N 1
ATOM 774 C CA . THR A 1 100 ? -5.314 -1.757 3.186 1.00 96.06 100 THR A CA 1
ATOM 775 C C . THR A 1 100 ? -6.401 -2.629 2.575 1.00 96.06 100 THR A C 1
ATOM 777 O O . THR A 1 100 ? -6.525 -3.813 2.892 1.00 96.06 100 THR A O 1
ATOM 780 N N . MET A 1 101 ? -7.206 -2.028 1.707 1.00 96.00 101 MET A N 1
ATOM 781 C CA . MET A 1 101 ? -8.289 -2.696 0.985 1.00 96.00 101 MET A CA 1
ATOM 782 C C . MET A 1 101 ? -8.602 -1.960 -0.321 1.00 96.00 101 MET A C 1
ATOM 784 O O . MET A 1 101 ? -8.224 -0.800 -0.511 1.00 96.00 101 MET A O 1
ATOM 788 N N . HIS A 1 102 ? -9.303 -2.631 -1.228 1.00 94.62 102 HIS A N 1
ATOM 789 C CA . HIS A 1 102 ? -9.821 -2.045 -2.455 1.00 94.62 102 HIS A CA 1
ATOM 790 C C . HIS A 1 102 ? -11.287 -1.675 -2.286 1.00 94.62 102 HIS A C 1
ATOM 792 O O . HIS A 1 102 ? -12.136 -2.531 -2.039 1.00 94.62 102 HIS A O 1
ATOM 798 N N . ARG A 1 103 ? -11.579 -0.389 -2.470 1.00 93.31 103 ARG A N 1
ATOM 799 C CA . ARG A 1 103 ? -12.944 0.109 -2.570 1.00 93.31 103 ARG A CA 1
ATOM 800 C C . ARG A 1 103 ? -13.533 -0.293 -3.917 1.00 93.31 103 ARG A C 1
ATOM 802 O O . ARG A 1 103 ? -12.957 0.013 -4.963 1.00 93.31 103 ARG A O 1
ATOM 809 N N . HIS A 1 104 ? -14.672 -0.965 -3.885 1.00 91.31 104 HIS A N 1
ATOM 810 C CA . HIS A 1 104 ? -15.415 -1.388 -5.058 1.00 91.31 104 HIS A CA 1
ATOM 811 C C . HIS A 1 104 ? -16.781 -0.701 -5.072 1.00 91.31 104 HIS A C 1
ATOM 813 O O . HIS A 1 104 ? -17.481 -0.680 -4.064 1.00 91.31 104 HIS A O 1
ATOM 819 N N . GLU A 1 105 ? -17.146 -0.125 -6.216 1.00 93.12 105 GLU A N 1
ATOM 820 C CA . GLU A 1 105 ? -18.485 0.406 -6.456 1.00 93.12 105 GLU A CA 1
ATOM 821 C C . GLU A 1 105 ? -19.156 -0.422 -7.542 1.00 93.12 105 GLU A C 1
ATOM 823 O O . GLU A 1 105 ? -18.574 -0.636 -8.609 1.00 93.12 105 GLU A O 1
ATOM 828 N N . TYR A 1 106 ? -20.377 -0.870 -7.275 1.00 91.94 106 TYR A N 1
ATOM 829 C CA . TYR A 1 106 ? -21.178 -1.604 -8.246 1.00 91.94 106 TYR A CA 1
ATOM 830 C C . TYR A 1 106 ? -22.656 -1.247 -8.125 1.00 91.94 106 TYR A C 1
ATOM 832 O O . TYR A 1 106 ? -23.119 -0.744 -7.101 1.00 91.94 106 TYR A O 1
ATOM 840 N N . GLU A 1 107 ? -23.397 -1.496 -9.198 1.00 92.44 107 GLU A N 1
ATOM 841 C CA . GLU A 1 107 ? -24.834 -1.264 -9.239 1.00 92.44 107 GLU A CA 1
ATOM 842 C C . GLU A 1 107 ? -25.601 -2.552 -8.934 1.00 92.44 107 GLU A C 1
ATOM 844 O O . GLU A 1 107 ? -25.257 -3.632 -9.417 1.00 92.44 107 GLU A O 1
ATOM 849 N N . THR A 1 108 ? -26.666 -2.433 -8.148 1.00 89.31 108 THR A N 1
ATOM 850 C CA . THR A 1 108 ? -27.590 -3.526 -7.841 1.00 89.31 108 THR A CA 1
ATOM 851 C C . THR A 1 108 ? -29.034 -3.038 -7.884 1.00 89.31 108 THR A C 1
ATOM 853 O O . THR A 1 108 ? -29.302 -1.845 -7.749 1.00 89.31 108 THR A O 1
ATOM 856 N N . LEU A 1 109 ? -29.982 -3.953 -8.085 1.00 85.50 109 LEU A N 1
ATOM 857 C CA . LEU A 1 109 ? -31.408 -3.646 -7.994 1.00 85.50 109 LEU A CA 1
ATOM 858 C C . LEU A 1 109 ? -31.868 -3.840 -6.552 1.00 85.50 109 LEU A C 1
ATOM 860 O O . LEU A 1 109 ? -31.775 -4.940 -6.007 1.00 85.50 109 LEU A O 1
ATOM 864 N N . GLY A 1 110 ? -32.393 -2.778 -5.953 1.00 81.62 110 GLY A N 1
ATOM 865 C CA . GLY A 1 110 ? -32.856 -2.785 -4.574 1.00 81.62 110 GLY A CA 1
ATOM 866 C C . GLY A 1 110 ? -34.260 -2.225 -4.398 1.00 81.62 110 GLY A C 1
ATOM 867 O O . GLY A 1 110 ? -35.042 -2.058 -5.342 1.00 81.62 110 GLY A O 1
ATOM 868 N N . HIS A 1 111 ? -34.582 -1.956 -3.139 1.00 77.62 111 HIS A N 1
ATOM 869 C CA . HIS A 1 111 ? -35.828 -1.329 -2.730 1.00 77.62 111 HIS A CA 1
ATOM 870 C C . HIS A 1 111 ? -35.536 0.067 -2.187 1.00 77.62 111 HIS A C 1
ATOM 872 O O . HIS A 1 111 ? -34.631 0.238 -1.373 1.00 77.62 111 HIS A O 1
ATOM 878 N N . GLU A 1 112 ? -36.314 1.054 -2.618 1.00 74.25 112 GLU A N 1
ATOM 879 C CA . GLU A 1 112 ? -36.249 2.426 -2.113 1.00 74.25 112 GLU A CA 1
ATOM 880 C C . GLU A 1 112 ? -37.613 2.797 -1.527 1.00 74.25 112 GLU A C 1
ATOM 882 O O . GLU A 1 112 ? -38.651 2.464 -2.106 1.00 74.25 112 GLU A O 1
ATOM 887 N N . MET A 1 113 ? -37.628 3.473 -0.379 1.00 66.81 113 MET A N 1
ATOM 888 C CA . MET A 1 113 ? -38.859 4.048 0.157 1.00 66.81 113 MET A CA 1
ATOM 889 C C . MET A 1 113 ? -38.983 5.511 -0.255 1.00 66.81 113 MET A C 1
ATOM 891 O O . MET A 1 113 ? -38.090 6.311 0.005 1.00 66.81 113 MET A O 1
ATOM 895 N N . ASP A 1 114 ? -40.122 5.861 -0.842 1.00 69.56 114 ASP A N 1
ATOM 896 C CA . ASP A 1 114 ? -40.526 7.236 -1.128 1.00 69.56 114 ASP A CA 1
ATOM 897 C C . ASP A 1 114 ? -41.789 7.542 -0.310 1.00 69.56 114 ASP A C 1
ATOM 899 O O . ASP A 1 114 ? -42.909 7.181 -0.687 1.00 69.56 114 ASP A O 1
ATOM 903 N N . GLY A 1 115 ? -41.596 8.098 0.890 1.00 71.38 115 GLY A N 1
ATOM 904 C CA . GLY A 1 115 ? -42.660 8.235 1.887 1.00 71.38 115 GLY A CA 1
ATOM 905 C C . GLY A 1 115 ? -43.164 6.870 2.370 1.00 71.38 115 GLY A C 1
ATOM 906 O O . GLY A 1 115 ? -42.423 6.123 3.002 1.00 71.38 115 GLY A O 1
ATOM 907 N N . GLU A 1 116 ? -44.422 6.540 2.070 1.00 72.31 116 GLU A N 1
ATOM 908 C CA . GLU A 1 116 ? -45.034 5.236 2.387 1.00 72.31 116 GLU A CA 1
ATOM 909 C C . GLU A 1 116 ? -44.965 4.233 1.215 1.00 72.31 116 GLU A C 1
ATOM 911 O O . GLU A 1 116 ? -45.405 3.089 1.343 1.00 72.31 116 GLU A O 1
ATOM 916 N N . ILE A 1 117 ? -44.432 4.636 0.054 1.00 71.69 117 ILE A N 1
ATOM 917 C CA . ILE A 1 117 ? -44.401 3.805 -1.156 1.00 71.69 117 ILE A CA 1
ATOM 918 C C . ILE A 1 117 ? -43.051 3.093 -1.263 1.00 71.69 117 ILE A C 1
ATOM 920 O O . ILE A 1 117 ? -42.009 3.728 -1.409 1.00 71.69 117 ILE A O 1
ATOM 924 N N . VAL A 1 118 ? -43.075 1.757 -1.273 1.00 78.31 118 VAL A N 1
ATOM 925 C CA . VAL A 1 118 ? -41.895 0.936 -1.580 1.00 78.31 118 VAL A CA 1
ATOM 926 C C . VAL A 1 118 ? -41.754 0.803 -3.095 1.00 78.31 118 VAL A C 1
ATOM 928 O O . VAL A 1 118 ? -42.519 0.078 -3.739 1.00 78.31 118 VAL A O 1
ATOM 931 N N . LYS A 1 119 ? -40.754 1.471 -3.671 1.00 76.00 119 LYS A N 1
ATOM 932 C CA . LYS A 1 119 ? -40.324 1.251 -5.054 1.00 76.00 119 LYS A CA 1
ATOM 933 C C . LYS A 1 119 ? -39.436 0.011 -5.099 1.00 76.00 119 LYS A C 1
ATOM 935 O O . LYS A 1 119 ? -38.524 -0.153 -4.290 1.00 76.00 119 LYS A O 1
ATOM 940 N N . ARG A 1 120 ? -39.726 -0.898 -6.029 1.00 81.12 120 ARG A N 1
ATOM 941 C CA . ARG A 1 120 ? -38.936 -2.115 -6.266 1.00 81.12 120 ARG A CA 1
ATOM 942 C C . ARG A 1 120 ? -38.086 -1.937 -7.516 1.00 81.12 120 ARG A C 1
ATOM 944 O O . ARG A 1 120 ? -38.493 -1.202 -8.408 1.00 81.12 120 ARG A O 1
ATOM 951 N N . GLU A 1 121 ? -36.955 -2.637 -7.557 1.00 80.12 121 GLU A N 1
ATOM 952 C CA . GLU A 1 121 ? -36.028 -2.643 -8.697 1.00 80.12 121 GLU A CA 1
ATOM 953 C C . GLU A 1 121 ? -35.432 -1.260 -8.993 1.00 80.12 121 GLU A C 1
ATOM 955 O O . GLU A 1 121 ? -35.214 -0.883 -10.142 1.00 80.12 121 GLU A O 1
ATOM 960 N N . VAL A 1 122 ? -35.161 -0.488 -7.938 1.00 81.25 122 VAL A N 1
ATOM 961 C CA . VAL A 1 122 ? -34.436 0.776 -8.074 1.00 81.25 122 VAL A CA 1
ATOM 962 C C . VAL A 1 122 ? -32.951 0.466 -8.195 1.00 81.25 122 VAL A C 1
ATOM 964 O O . VAL A 1 122 ? -32.412 -0.294 -7.392 1.00 81.25 122 VAL A O 1
ATOM 967 N N . LEU A 1 123 ? -32.299 1.049 -9.200 1.00 88.25 123 LEU A N 1
ATOM 968 C CA . LEU A 1 123 ? -30.855 0.955 -9.372 1.00 88.25 123 LEU A CA 1
ATOM 969 C C . LEU A 1 123 ? -30.159 1.679 -8.213 1.00 88.25 123 LEU A C 1
ATOM 971 O O . LEU A 1 123 ? -30.354 2.876 -8.016 1.00 88.25 123 LEU A O 1
ATOM 975 N N . GLN A 1 124 ? -29.371 0.941 -7.441 1.00 90.44 124 GLN A N 1
ATOM 976 C CA . GLN A 1 124 ? -28.642 1.420 -6.273 1.00 90.44 124 GLN A CA 1
ATOM 977 C C . GLN A 1 124 ? -27.147 1.224 -6.487 1.00 90.44 124 GLN A C 1
ATOM 979 O O . GLN A 1 124 ? -26.716 0.157 -6.918 1.00 90.44 124 GLN A O 1
ATOM 984 N N . THR A 1 125 ? -26.353 2.237 -6.149 1.00 93.38 125 THR A N 1
ATOM 985 C CA . THR A 1 125 ? -24.892 2.122 -6.110 1.00 93.38 125 THR A CA 1
ATOM 986 C C . THR A 1 125 ? -24.467 1.677 -4.718 1.00 93.38 125 THR A C 1
ATOM 988 O O . THR A 1 125 ? -24.769 2.351 -3.732 1.00 93.38 125 THR A O 1
ATOM 991 N N . VAL A 1 126 ? -23.759 0.556 -4.639 1.00 92.00 126 VAL A N 1
ATOM 992 C CA . VAL A 1 126 ? -23.223 -0.002 -3.396 1.00 92.00 126 VAL A CA 1
ATOM 993 C C . VAL A 1 126 ? -21.722 0.238 -3.346 1.00 92.00 126 VAL A C 1
ATOM 995 O O . VAL A 1 126 ? -21.021 0.003 -4.330 1.00 92.00 126 VAL A O 1
ATOM 998 N N . VAL A 1 127 ? -21.242 0.704 -2.196 1.00 93.12 127 VAL A N 1
ATOM 999 C CA . VAL A 1 127 ? -19.825 0.775 -1.838 1.00 93.12 127 VAL A CA 1
ATOM 1000 C C . VAL A 1 127 ? -19.491 -0.428 -0.973 1.00 93.12 127 VAL A C 1
ATOM 1002 O O . VAL A 1 127 ? -20.092 -0.622 0.081 1.00 93.12 127 VAL A O 1
ATOM 1005 N N . ASP A 1 128 ? -18.500 -1.193 -1.405 1.00 91.19 128 ASP A N 1
ATOM 1006 C CA . ASP A 1 128 ? -17.967 -2.341 -0.680 1.00 91.19 128 ASP A CA 1
ATOM 1007 C C . ASP A 1 128 ? -16.435 -2.261 -0.612 1.00 91.19 128 ASP A C 1
ATOM 1009 O O . ASP A 1 128 ? -15.792 -1.551 -1.395 1.00 91.19 128 ASP A O 1
ATOM 1013 N N . PHE A 1 129 ? -15.837 -2.985 0.328 1.00 93.56 129 PHE A N 1
ATOM 1014 C CA . PHE A 1 129 ? -14.394 -3.070 0.502 1.00 93.56 129 PHE A CA 1
ATOM 1015 C C . PHE A 1 129 ? -13.942 -4.522 0.406 1.00 93.56 129 PHE A C 1
ATOM 1017 O O . PHE A 1 129 ? -14.428 -5.405 1.103 1.00 93.56 129 PHE A O 1
ATOM 1024 N N . THR A 1 130 ? -12.969 -4.763 -0.463 1.00 92.69 130 THR A N 1
ATOM 1025 C CA . THR A 1 130 ? -12.461 -6.100 -0.787 1.00 92.69 130 THR A CA 1
ATOM 1026 C C . THR A 1 130 ? -10.943 -6.145 -0.649 1.00 92.69 130 THR A C 1
ATOM 1028 O O . THR A 1 130 ? -10.298 -5.123 -0.417 1.00 92.69 130 THR A O 1
ATOM 1031 N N . ASP A 1 131 ? -10.347 -7.330 -0.790 1.00 93.50 131 ASP A N 1
ATOM 1032 C CA . ASP A 1 131 ? -8.892 -7.521 -0.738 1.00 93.50 131 ASP A CA 1
ATOM 1033 C C . ASP A 1 131 ? -8.226 -6.973 0.538 1.00 93.50 131 ASP A C 1
ATOM 1035 O O . ASP A 1 1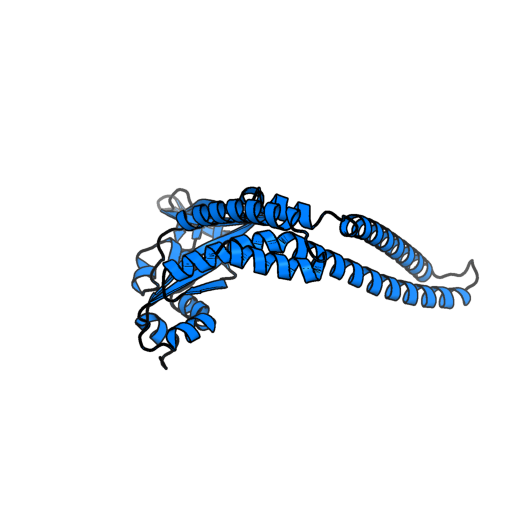31 ? -7.148 -6.380 0.475 1.00 93.50 131 ASP A O 1
ATOM 1039 N N . HIS A 1 132 ? -8.836 -7.187 1.710 1.00 94.69 132 HIS A N 1
ATOM 1040 C CA . HIS A 1 132 ? -8.257 -6.763 2.988 1.00 94.69 132 HIS A CA 1
ATOM 1041 C C . HIS A 1 132 ? -6.880 -7.385 3.216 1.00 94.69 132 HIS A C 1
ATOM 1043 O O . HIS A 1 132 ? -6.720 -8.610 3.278 1.00 94.69 132 HIS A O 1
ATOM 1049 N N . ARG A 1 133 ? -5.874 -6.530 3.390 1.00 94.75 133 ARG A N 1
ATOM 1050 C CA . ARG A 1 133 ? -4.480 -6.910 3.622 1.00 94.75 133 ARG A CA 1
ATOM 1051 C C . ARG A 1 133 ? -3.947 -6.216 4.856 1.00 94.75 133 ARG A C 1
ATOM 1053 O O . ARG A 1 133 ? -4.174 -5.034 5.069 1.00 94.75 133 ARG A O 1
ATOM 1060 N N . ILE A 1 134 ? -3.222 -6.970 5.675 1.00 96.25 134 ILE A N 1
ATOM 1061 C CA . ILE A 1 134 ? -2.498 -6.434 6.828 1.00 96.25 134 ILE A CA 1
ATOM 1062 C C . ILE A 1 134 ? -1.057 -6.208 6.384 1.00 96.25 134 ILE A C 1
ATOM 1064 O O . ILE A 1 134 ? -0.284 -7.161 6.294 1.00 96.25 134 ILE A O 1
ATOM 1068 N N . ASP A 1 135 ? -0.706 -4.956 6.104 1.00 94.31 135 ASP A N 1
ATOM 1069 C CA . ASP A 1 135 ? 0.603 -4.617 5.538 1.00 94.31 135 ASP A CA 1
ATOM 1070 C C . ASP A 1 135 ? 1.678 -4.489 6.612 1.00 94.31 135 ASP A C 1
ATOM 1072 O O . ASP A 1 135 ? 2.821 -4.913 6.435 1.00 94.31 135 ASP A O 1
ATOM 1076 N N . LEU A 1 136 ? 1.321 -3.896 7.754 1.00 96.75 136 LEU A N 1
ATOM 1077 C CA . LEU A 1 136 ? 2.256 -3.603 8.833 1.00 96.75 136 LEU A CA 1
ATOM 1078 C C . LEU A 1 136 ? 1.624 -3.883 10.187 1.00 96.75 136 LEU A C 1
ATOM 1080 O O . LEU A 1 136 ? 0.462 -3.571 10.421 1.00 96.75 136 LEU A O 1
ATOM 1084 N N . VAL A 1 137 ? 2.437 -4.411 11.103 1.00 97.81 137 VAL A N 1
ATOM 1085 C CA . VAL A 1 137 ? 2.059 -4.662 12.498 1.00 97.81 137 VAL A CA 1
ATOM 1086 C C . VAL A 1 137 ? 3.165 -4.197 13.442 1.00 97.81 137 VAL A C 1
ATOM 1088 O O . VAL A 1 137 ? 4.361 -4.308 13.127 1.00 97.81 137 VAL A O 1
ATOM 1091 N N . ALA A 1 138 ? 2.800 -3.691 14.615 1.00 97.88 138 ALA A N 1
ATOM 1092 C CA . ALA A 1 138 ? 3.743 -3.356 15.676 1.00 97.88 138 ALA A CA 1
ATOM 1093 C C . ALA A 1 138 ? 3.101 -3.447 17.066 1.00 97.88 138 ALA A C 1
ATOM 1095 O O . ALA A 1 138 ? 1.898 -3.269 17.222 1.00 97.88 138 ALA A O 1
ATOM 1096 N N . SER A 1 139 ? 3.916 -3.671 18.095 1.00 97.06 139 SER A N 1
ATOM 1097 C CA . SER A 1 139 ? 3.466 -3.694 19.493 1.00 97.06 139 SER A CA 1
ATOM 1098 C C . SER A 1 139 ? 3.103 -2.312 20.045 1.00 97.06 139 SER A C 1
ATOM 1100 O O . SER A 1 139 ? 2.405 -2.216 21.046 1.00 97.06 139 SER A O 1
ATOM 1102 N N . THR A 1 140 ? 3.557 -1.224 19.413 1.00 97.06 140 THR A N 1
ATOM 1103 C CA . THR A 1 140 ? 3.269 0.149 19.851 1.00 97.06 140 THR A CA 1
ATOM 1104 C C . THR A 1 140 ? 2.994 1.065 18.663 1.00 97.06 140 THR A C 1
ATOM 1106 O O . THR A 1 140 ? 3.526 0.853 17.569 1.00 97.06 140 THR A O 1
ATOM 1109 N N . MET A 1 141 ? 2.207 2.123 18.883 1.00 95.44 141 MET A N 1
ATOM 1110 C CA . MET A 1 141 ? 1.947 3.135 17.856 1.00 95.44 141 MET A CA 1
ATOM 1111 C C . MET A 1 141 ? 3.219 3.822 17.343 1.00 95.44 141 MET A C 1
ATOM 1113 O O . MET A 1 141 ? 3.396 3.860 16.130 1.00 95.44 141 MET A O 1
ATOM 1117 N N . PRO A 1 142 ? 4.168 4.269 18.193 1.00 96.25 142 PRO A N 1
ATOM 1118 C CA . PRO A 1 142 ? 5.430 4.827 17.702 1.00 96.25 142 PRO A CA 1
ATOM 1119 C C . PRO A 1 142 ? 6.230 3.849 16.830 1.00 96.25 142 PRO A C 1
ATOM 1121 O O . PRO A 1 142 ? 6.852 4.253 15.846 1.00 96.25 142 PRO A O 1
ATOM 1124 N N . ALA A 1 143 ? 6.201 2.550 17.153 1.00 97.06 143 ALA A N 1
ATOM 1125 C CA . ALA A 1 143 ? 6.846 1.536 16.328 1.00 97.06 143 ALA A CA 1
ATOM 1126 C C . ALA A 1 143 ? 6.127 1.344 14.982 1.00 97.06 143 ALA A C 1
ATOM 1128 O O . ALA A 1 143 ? 6.806 1.190 13.966 1.00 97.06 143 ALA A O 1
ATOM 1129 N N . LEU A 1 144 ? 4.789 1.388 14.956 1.00 97.44 144 LEU A N 1
ATOM 1130 C CA . LEU A 1 144 ? 4.012 1.333 13.715 1.00 97.44 144 LEU A CA 1
ATOM 1131 C C . LEU A 1 144 ? 4.273 2.567 12.844 1.00 97.44 144 LEU A C 1
ATOM 1133 O O . LEU A 1 144 ? 4.583 2.414 11.669 1.00 97.44 144 LEU A O 1
ATOM 1137 N N . THR A 1 145 ? 4.234 3.769 13.422 1.00 96.25 145 THR A N 1
ATOM 1138 C CA . THR A 1 145 ? 4.544 5.038 12.745 1.00 96.25 145 THR A CA 1
ATOM 1139 C C . THR A 1 145 ? 5.922 5.007 12.097 1.00 96.25 145 THR A C 1
ATOM 1141 O O . THR A 1 145 ? 6.053 5.325 10.919 1.00 96.25 145 THR A O 1
ATOM 1144 N N . ARG A 1 146 ? 6.949 4.551 12.822 1.00 96.19 146 ARG A N 1
ATOM 1145 C CA . ARG A 1 146 ? 8.292 4.407 12.251 1.00 96.19 146 ARG A CA 1
ATOM 1146 C C . ARG A 1 146 ? 8.311 3.417 11.083 1.00 96.19 146 ARG A C 1
ATOM 1148 O O . ARG A 1 146 ? 8.883 3.728 10.043 1.00 96.19 146 ARG A O 1
ATOM 1155 N N . LYS A 1 147 ? 7.666 2.252 11.229 1.00 97.00 147 LYS A N 1
ATOM 1156 C CA . LYS A 1 147 ? 7.554 1.265 10.141 1.00 97.00 147 LYS A CA 1
ATOM 1157 C C . LYS A 1 147 ? 6.826 1.832 8.921 1.00 97.00 147 LYS A C 1
ATOM 1159 O O . LYS A 1 147 ? 7.272 1.581 7.810 1.00 97.00 147 LYS A O 1
ATOM 1164 N N . LEU A 1 148 ? 5.754 2.600 9.118 1.00 96.56 148 LEU A N 1
ATOM 1165 C CA . LEU A 1 148 ? 5.008 3.271 8.049 1.00 96.56 148 LEU A CA 1
ATOM 1166 C C . LEU A 1 148 ? 5.894 4.257 7.289 1.00 96.56 148 LEU A C 1
ATOM 1168 O O . LEU A 1 148 ? 5.952 4.203 6.065 1.00 96.56 148 LEU A O 1
ATOM 1172 N N . MET A 1 149 ? 6.627 5.111 8.007 1.00 97.25 149 MET A N 1
ATOM 1173 C CA . MET A 1 149 ? 7.539 6.074 7.388 1.00 97.25 149 MET A CA 1
ATOM 1174 C C . MET A 1 149 ? 8.635 5.379 6.576 1.00 97.25 149 MET A C 1
ATOM 1176 O O . MET A 1 149 ? 8.877 5.741 5.427 1.00 97.25 149 MET A O 1
ATOM 1180 N N . GLU A 1 150 ? 9.267 4.350 7.148 1.00 96.50 150 GLU A N 1
ATOM 1181 C CA . GLU A 1 150 ? 10.259 3.539 6.436 1.00 96.50 150 GLU A CA 1
ATOM 1182 C C . GLU A 1 150 ? 9.648 2.877 5.192 1.00 96.50 150 GLU A C 1
ATOM 1184 O O . GLU A 1 150 ? 10.252 2.907 4.122 1.00 96.50 150 GLU A O 1
ATOM 1189 N N . HIS A 1 151 ? 8.443 2.314 5.312 1.00 95.31 151 HIS A N 1
ATOM 1190 C CA . HIS A 1 151 ? 7.748 1.643 4.216 1.00 95.31 151 HIS A CA 1
ATOM 1191 C C . HIS A 1 151 ? 7.426 2.599 3.061 1.00 95.31 151 HIS A C 1
ATOM 1193 O O . HIS A 1 151 ? 7.699 2.258 1.914 1.00 95.31 151 HIS A O 1
ATOM 1199 N N . ILE A 1 152 ? 6.932 3.809 3.348 1.00 95.94 152 ILE A N 1
ATOM 1200 C CA . ILE A 1 152 ? 6.641 4.834 2.332 1.00 95.94 152 ILE A CA 1
ATOM 1201 C C . ILE A 1 152 ? 7.906 5.201 1.550 1.00 95.94 152 ILE A C 1
ATOM 1203 O O . ILE A 1 152 ? 7.897 5.198 0.321 1.00 95.94 152 ILE A O 1
ATOM 1207 N N . VAL A 1 153 ? 9.013 5.485 2.243 1.00 96.69 153 VAL A N 1
ATOM 1208 C CA . VAL A 1 153 ? 10.265 5.888 1.581 1.00 96.69 153 VAL A CA 1
ATOM 1209 C C . VAL A 1 153 ? 10.835 4.755 0.726 1.00 96.69 153 VAL A C 1
ATOM 1211 O O . VAL A 1 153 ? 11.308 4.993 -0.385 1.00 96.69 153 VAL A O 1
ATOM 1214 N N . LEU A 1 154 ? 10.772 3.514 1.214 1.00 94.75 154 LEU A N 1
ATOM 1215 C CA . LEU A 1 154 ? 11.246 2.349 0.466 1.00 94.75 154 LEU A CA 1
ATOM 1216 C C . LEU A 1 154 ? 10.367 2.030 -0.738 1.00 94.75 154 LEU A C 1
ATOM 1218 O O . LEU A 1 154 ? 10.906 1.674 -1.780 1.00 94.75 154 LEU A O 1
ATOM 1222 N N . TYR A 1 155 ? 9.050 2.191 -0.613 1.00 93.75 155 TYR A N 1
ATOM 1223 C CA . TYR A 1 155 ? 8.128 2.083 -1.738 1.00 93.75 155 TYR A CA 1
ATOM 1224 C C . TYR A 1 155 ? 8.497 3.089 -2.837 1.00 93.75 155 TYR A C 1
ATOM 1226 O O . TYR A 1 155 ? 8.710 2.695 -3.981 1.00 93.75 155 TYR A O 1
ATOM 1234 N N . LEU A 1 156 ? 8.676 4.368 -2.483 1.00 95.00 156 LEU A N 1
ATOM 1235 C CA . LEU A 1 156 ? 9.059 5.417 -3.434 1.00 95.00 156 LEU A CA 1
ATOM 1236 C C . LEU A 1 156 ? 10.385 5.094 -4.139 1.00 95.00 156 LEU A C 1
ATOM 1238 O O . LEU A 1 156 ? 10.480 5.191 -5.361 1.00 95.00 156 LEU A O 1
ATOM 1242 N N . ALA A 1 157 ? 11.394 4.652 -3.386 1.00 92.38 157 ALA A N 1
ATOM 1243 C CA . ALA A 1 157 ? 12.679 4.242 -3.951 1.00 92.38 157 ALA A CA 1
ATOM 1244 C C . ALA A 1 157 ? 12.592 2.952 -4.797 1.00 92.38 157 ALA A C 1
ATOM 1246 O O . ALA A 1 157 ? 13.437 2.728 -5.665 1.00 92.38 157 ALA A O 1
ATOM 1247 N N . GLY A 1 158 ? 11.591 2.103 -4.542 1.00 90.19 158 GLY A N 1
ATOM 1248 C CA . GLY A 1 158 ? 11.358 0.824 -5.215 1.00 90.19 158 GLY A CA 1
ATOM 1249 C C . GLY A 1 158 ? 10.654 0.929 -6.569 1.00 90.19 158 GLY A C 1
ATOM 1250 O O . GLY A 1 158 ? 10.800 0.021 -7.385 1.00 90.19 158 GLY A O 1
ATOM 1251 N N . LEU A 1 159 ? 9.981 2.047 -6.862 1.00 89.69 159 LEU A N 1
ATOM 1252 C CA . LEU A 1 159 ? 9.201 2.231 -8.095 1.00 89.69 159 LEU A CA 1
ATOM 1253 C C . LEU A 1 159 ? 10.014 2.009 -9.380 1.00 89.69 159 LEU A C 1
ATOM 1255 O O . LEU A 1 159 ? 9.575 1.297 -10.284 1.00 89.69 159 LEU A O 1
ATOM 1259 N N . VAL A 1 160 ? 11.214 2.589 -9.468 1.00 87.50 160 VAL A N 1
ATOM 1260 C CA . VAL A 1 160 ? 12.067 2.471 -10.666 1.00 87.50 160 VAL A CA 1
ATOM 1261 C C . VAL A 1 160 ? 12.650 1.059 -10.811 1.00 87.50 160 VAL A C 1
ATOM 1263 O O . VAL A 1 160 ? 12.544 0.493 -11.905 1.00 87.50 160 VAL A O 1
ATOM 1266 N N . PRO A 1 161 ? 13.237 0.439 -9.763 1.00 83.38 161 PRO A N 1
ATOM 1267 C CA . PRO A 1 161 ? 13.653 -0.961 -9.824 1.00 83.38 161 PRO A CA 1
ATOM 1268 C C . PRO A 1 161 ? 12.528 -1.920 -10.231 1.00 83.38 161 PRO A C 1
ATOM 1270 O O . PRO A 1 161 ? 12.743 -2.759 -11.108 1.00 83.38 161 PRO A O 1
ATOM 1273 N N . GLU A 1 162 ? 11.334 -1.776 -9.651 1.00 85.06 162 GLU A N 1
ATOM 1274 C CA . GLU A 1 162 ? 10.174 -2.617 -9.964 1.00 85.06 162 GLU A CA 1
ATOM 1275 C C . GLU A 1 162 ? 9.742 -2.460 -11.424 1.00 85.06 162 GLU A C 1
ATOM 1277 O O . GLU A 1 162 ? 9.588 -3.457 -12.136 1.00 85.06 162 GLU A O 1
ATOM 1282 N N . GLN A 1 163 ? 9.634 -1.220 -11.913 1.00 83.94 163 GLN A N 1
ATOM 1283 C CA . GLN A 1 163 ? 9.303 -0.946 -13.311 1.00 83.94 163 GLN A CA 1
ATOM 1284 C C . GLN A 1 163 ? 10.339 -1.556 -14.264 1.00 83.94 163 GLN A C 1
ATOM 1286 O O . GLN A 1 163 ? 9.976 -2.209 -15.246 1.00 83.94 163 GLN A O 1
ATOM 1291 N N . ARG A 1 164 ? 11.639 -1.408 -13.974 1.00 83.19 164 ARG A N 1
ATOM 1292 C CA . ARG A 1 164 ? 12.699 -2.029 -14.787 1.00 83.19 164 ARG A CA 1
ATOM 1293 C C . ARG A 1 164 ? 12.607 -3.547 -14.768 1.00 83.19 164 ARG A C 1
ATOM 1295 O O . ARG A 1 164 ? 12.740 -4.171 -15.821 1.00 83.19 164 ARG A O 1
ATOM 1302 N N . GLN A 1 165 ? 12.379 -4.148 -13.603 1.00 84.12 165 GLN A N 1
ATOM 1303 C CA . GLN A 1 165 ? 12.233 -5.595 -13.475 1.00 84.12 165 GLN A CA 1
ATOM 1304 C C . GLN A 1 165 ? 11.038 -6.106 -14.290 1.00 84.12 165 GLN A C 1
ATOM 1306 O O . GLN A 1 165 ? 11.165 -7.108 -14.996 1.00 84.12 165 GLN A O 1
ATOM 1311 N N . GLN A 1 166 ? 9.909 -5.395 -14.263 1.00 86.19 166 GLN A N 1
ATOM 1312 C CA . GLN A 1 166 ? 8.733 -5.723 -15.064 1.00 86.19 166 GLN A CA 1
ATOM 1313 C C . GLN A 1 166 ? 9.009 -5.602 -16.572 1.00 86.19 166 GLN A C 1
ATOM 1315 O O . GLN A 1 166 ? 8.652 -6.500 -17.342 1.00 86.19 166 GLN A O 1
ATOM 1320 N N . SER A 1 167 ? 9.705 -4.548 -17.003 1.00 86.31 167 SER A N 1
ATOM 1321 C CA . SER A 1 167 ? 10.120 -4.373 -18.401 1.00 86.31 167 SER A CA 1
ATOM 1322 C C . SER A 1 167 ? 11.092 -5.464 -18.862 1.00 86.31 167 SER A C 1
ATOM 1324 O O . SER A 1 167 ? 10.952 -5.984 -19.968 1.00 86.31 167 SER A O 1
ATOM 1326 N N . LEU A 1 168 ? 12.038 -5.882 -18.014 1.00 86.75 168 LEU A N 1
ATOM 1327 C CA . LEU A 1 168 ? 12.954 -6.994 -18.300 1.00 86.75 168 LEU A CA 1
ATOM 1328 C C . LEU A 1 168 ? 12.220 -8.339 -18.398 1.00 86.75 168 LEU A C 1
ATOM 1330 O O . LEU A 1 168 ? 12.493 -9.123 -19.308 1.00 86.75 168 LEU A O 1
ATOM 1334 N N . ALA A 1 169 ? 11.266 -8.601 -17.502 1.00 88.38 169 ALA A N 1
ATOM 1335 C CA . ALA A 1 169 ? 10.428 -9.796 -17.567 1.00 88.38 169 ALA A CA 1
ATOM 1336 C C . ALA A 1 169 ? 9.588 -9.819 -18.855 1.00 88.38 169 ALA A C 1
ATOM 1338 O O . ALA A 1 169 ? 9.526 -10.839 -19.541 1.00 88.38 169 ALA A O 1
ATOM 1339 N N . THR A 1 170 ? 9.018 -8.673 -19.236 1.00 90.25 170 THR A N 1
ATOM 1340 C CA . THR A 1 170 ? 8.266 -8.510 -20.489 1.00 90.25 170 THR A CA 1
ATOM 1341 C C . THR A 1 170 ? 9.158 -8.745 -21.706 1.00 90.25 170 THR A C 1
ATOM 1343 O O . THR A 1 170 ? 8.796 -9.509 -22.598 1.00 90.25 170 THR A O 1
ATOM 1346 N N . GLN A 1 171 ? 10.362 -8.164 -21.722 1.00 91.44 171 GLN A N 1
ATOM 1347 C CA . GLN A 1 171 ? 11.347 -8.380 -22.782 1.00 91.44 171 GLN A CA 1
ATOM 1348 C C . GLN A 1 171 ? 11.698 -9.867 -22.929 1.00 91.44 171 GLN A C 1
ATOM 1350 O O . GLN A 1 171 ? 11.762 -10.376 -24.049 1.00 91.44 171 GLN A O 1
ATOM 1355 N N . LYS A 1 172 ? 11.913 -10.572 -21.812 1.00 91.88 172 LYS A N 1
ATOM 1356 C CA . LYS A 1 172 ? 12.186 -12.012 -21.819 1.00 91.88 172 LYS A CA 1
ATOM 1357 C C . LYS A 1 172 ? 11.015 -12.793 -22.419 1.00 91.88 172 LYS A C 1
ATOM 1359 O O . LYS A 1 172 ? 11.226 -13.540 -23.367 1.00 91.88 172 LYS A O 1
ATOM 1364 N N . ASN A 1 173 ? 9.794 -12.550 -21.943 1.00 93.38 173 ASN A N 1
ATOM 1365 C CA . ASN A 1 173 ? 8.593 -13.220 -22.449 1.00 93.38 173 ASN A CA 1
ATOM 1366 C C . ASN A 1 173 ? 8.392 -12.987 -23.955 1.00 93.38 173 ASN A C 1
ATOM 1368 O O . ASN A 1 173 ? 8.062 -13.915 -24.690 1.00 93.38 173 ASN A O 1
ATOM 1372 N N . LEU A 1 174 ? 8.628 -11.763 -24.441 1.00 93.12 174 LEU A N 1
ATOM 1373 C CA . LEU A 1 174 ? 8.552 -11.451 -25.870 1.00 93.12 174 LEU A CA 1
ATOM 1374 C C . LEU A 1 174 ? 9.607 -12.206 -26.687 1.00 93.12 174 LEU A C 1
ATOM 1376 O O . LEU A 1 174 ? 9.282 -12.708 -27.759 1.00 93.12 174 LEU A O 1
ATOM 1380 N N . ARG A 1 175 ? 10.846 -12.327 -26.191 1.00 92.69 175 ARG A N 1
ATOM 1381 C CA . ARG A 1 175 ? 11.903 -13.111 -26.859 1.00 92.69 175 ARG A CA 1
ATOM 1382 C C . ARG A 1 175 ? 11.583 -14.604 -26.891 1.00 92.69 175 ARG A C 1
ATOM 1384 O O . ARG A 1 175 ? 11.751 -15.229 -27.936 1.00 92.69 175 ARG A O 1
ATOM 1391 N N . ASP A 1 176 ? 11.088 -15.153 -25.786 1.00 93.31 176 ASP A N 1
ATOM 1392 C CA . ASP A 1 176 ? 10.695 -16.562 -25.699 1.00 93.31 176 ASP A CA 1
ATOM 1393 C C . ASP A 1 176 ? 9.556 -16.862 -26.694 1.00 93.31 176 ASP A C 1
ATOM 1395 O O . ASP A 1 176 ? 9.621 -17.821 -27.469 1.00 93.31 176 ASP A O 1
ATOM 1399 N N . ASN A 1 177 ? 8.559 -15.974 -26.769 1.00 92.19 177 ASN A N 1
ATOM 1400 C CA . 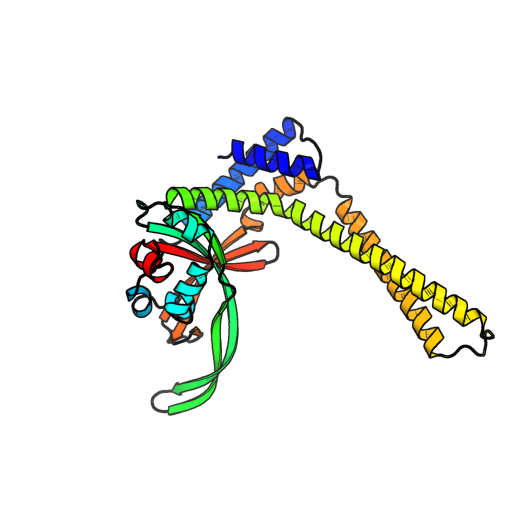ASN A 1 177 ? 7.477 -16.075 -27.747 1.00 92.19 177 ASN A CA 1
ATOM 1401 C C . ASN A 1 177 ? 7.960 -15.895 -29.197 1.00 92.19 177 ASN A C 1
ATOM 1403 O O . ASN A 1 177 ? 7.468 -16.576 -30.099 1.00 92.19 177 ASN A O 1
ATOM 1407 N N . GLN A 1 178 ? 8.931 -15.011 -29.437 1.00 92.75 178 GLN A N 1
ATOM 1408 C CA . GLN A 1 178 ? 9.518 -14.802 -30.760 1.00 92.75 178 GLN A CA 1
ATOM 1409 C C . GLN A 1 178 ? 10.198 -16.079 -31.275 1.00 92.75 178 GLN A C 1
ATO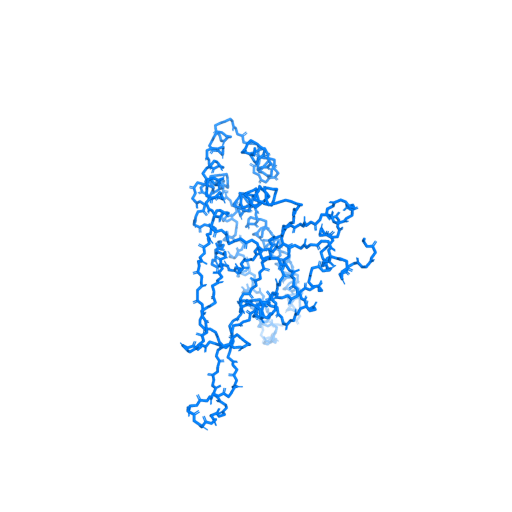M 1411 O O . GLN A 1 178 ? 10.012 -16.454 -32.434 1.00 92.75 178 GLN A O 1
ATOM 1416 N N . GLU A 1 179 ? 10.955 -16.779 -30.425 1.00 92.75 179 GLU A N 1
ATOM 1417 C CA . GLU A 1 179 ? 11.584 -18.051 -30.798 1.00 92.75 179 GLU A CA 1
ATOM 1418 C C . GLU A 1 179 ? 10.543 -19.157 -31.042 1.00 92.75 179 GLU A C 1
ATOM 1420 O O . GLU A 1 179 ? 10.686 -19.925 -31.999 1.00 92.75 179 GLU A O 1
ATOM 1425 N N . LEU A 1 180 ? 9.444 -19.183 -30.277 1.00 94.31 180 LEU A N 1
ATOM 1426 C CA . LEU A 1 180 ? 8.326 -20.101 -30.518 1.00 94.31 180 LEU A CA 1
ATOM 1427 C C . LEU A 1 180 ? 7.668 -19.867 -31.888 1.00 94.31 180 LEU A C 1
ATOM 1429 O O . LEU A 1 180 ? 7.533 -20.806 -32.676 1.00 94.31 180 LEU A O 1
ATOM 1433 N N . ILE A 1 181 ? 7.288 -18.624 -32.204 1.00 91.38 181 ILE A N 1
ATOM 1434 C CA . ILE A 1 181 ? 6.646 -18.289 -33.488 1.00 91.38 181 ILE A CA 1
ATOM 1435 C C . ILE A 1 181 ? 7.607 -18.555 -34.648 1.00 91.38 181 ILE A C 1
ATOM 1437 O O . ILE A 1 181 ? 7.218 -19.117 -35.670 1.00 91.38 181 ILE A O 1
ATOM 1441 N N . LYS A 1 182 ? 8.890 -18.222 -34.496 1.00 92.69 182 LYS A N 1
ATOM 1442 C CA . LYS A 1 182 ? 9.924 -18.515 -35.495 1.00 92.69 182 LYS A CA 1
ATOM 1443 C C . LYS A 1 182 ? 10.069 -20.016 -35.755 1.00 92.69 182 LYS A C 1
ATOM 1445 O O . LYS A 1 182 ? 10.221 -20.408 -36.913 1.00 92.69 182 LYS A O 1
ATOM 1450 N N . ALA A 1 183 ? 9.991 -20.857 -34.723 1.00 92.56 183 ALA A N 1
ATOM 1451 C CA . ALA A 1 183 ? 9.971 -22.309 -34.883 1.00 92.56 183 ALA A CA 1
ATOM 1452 C C . ALA A 1 183 ? 8.709 -22.783 -35.629 1.00 92.56 183 ALA A C 1
ATOM 1454 O O . ALA A 1 183 ? 8.826 -23.529 -36.600 1.00 92.56 183 ALA A O 1
ATOM 1455 N N . GLN A 1 184 ? 7.525 -22.284 -35.256 1.00 92.00 184 GLN A N 1
ATOM 1456 C CA . GLN A 1 184 ? 6.264 -22.596 -35.944 1.00 92.00 184 GLN A CA 1
ATOM 1457 C C . GLN A 1 184 ? 6.295 -22.183 -37.422 1.00 92.00 184 GLN A C 1
ATOM 1459 O O . GLN A 1 184 ? 5.938 -22.970 -38.298 1.00 92.00 184 GLN A O 1
ATOM 1464 N N . MET A 1 185 ? 6.781 -20.976 -37.722 1.00 91.69 185 MET A N 1
ATOM 1465 C CA . MET A 1 185 ? 6.927 -20.490 -39.093 1.00 91.69 185 MET A CA 1
ATOM 1466 C C . MET A 1 185 ? 7.895 -21.348 -39.905 1.00 91.69 185 MET A C 1
ATOM 1468 O O . MET A 1 185 ? 7.612 -21.606 -41.069 1.00 91.69 185 MET A O 1
ATOM 1472 N N . ARG A 1 186 ? 9.005 -21.828 -39.323 1.00 91.19 186 ARG A N 1
ATOM 1473 C CA . ARG A 1 186 ? 9.913 -22.765 -40.011 1.00 91.19 186 ARG A CA 1
ATOM 1474 C C . ARG A 1 186 ? 9.189 -24.052 -40.400 1.00 91.19 186 ARG A C 1
ATOM 1476 O O . ARG A 1 186 ? 9.314 -24.484 -41.540 1.00 91.19 186 ARG A O 1
ATOM 1483 N N . THR A 1 187 ? 8.387 -24.625 -39.503 1.00 90.62 187 THR A N 1
ATOM 1484 C CA . THR A 1 187 ? 7.576 -25.814 -39.808 1.00 90.62 187 THR A CA 1
ATOM 1485 C C . THR A 1 187 ? 6.564 -25.542 -40.923 1.00 90.62 187 THR A C 1
ATOM 1487 O O . THR A 1 187 ? 6.464 -26.328 -41.861 1.00 90.62 187 THR A O 1
ATOM 1490 N N . LEU A 1 188 ? 5.858 -24.408 -40.879 1.00 88.06 188 LEU A N 1
ATOM 1491 C CA . LEU A 1 188 ? 4.912 -24.016 -41.934 1.00 88.06 188 LEU A CA 1
ATOM 1492 C C . LEU A 1 188 ? 5.612 -23.740 -43.275 1.00 88.06 188 LEU A C 1
ATOM 1494 O O . LEU A 1 188 ? 5.071 -24.052 -44.332 1.00 88.06 188 LEU A O 1
ATOM 1498 N N . GLN A 1 189 ? 6.824 -23.182 -43.250 1.00 86.75 189 GLN A N 1
ATOM 1499 C CA . GLN A 1 189 ? 7.644 -22.954 -44.441 1.00 86.75 189 GLN A CA 1
ATOM 1500 C C . GLN A 1 189 ? 8.150 -24.258 -45.059 1.00 86.75 189 GLN A C 1
ATOM 1502 O O . GLN A 1 189 ? 8.238 -24.331 -46.282 1.00 86.75 189 GLN A O 1
ATOM 1507 N N . LEU A 1 190 ? 8.464 -25.271 -44.247 1.00 86.88 190 LEU A N 1
ATOM 1508 C CA . LEU A 1 190 ? 8.783 -26.615 -44.732 1.00 86.88 190 LEU A CA 1
ATOM 1509 C C . LEU A 1 190 ? 7.546 -27.268 -45.356 1.00 86.88 190 LEU A C 1
ATOM 1511 O O . LEU A 1 190 ? 7.614 -27.693 -46.502 1.00 86.88 190 LEU A O 1
ATOM 1515 N N . ALA A 1 191 ? 6.396 -27.229 -44.673 1.00 84.19 191 ALA A N 1
ATOM 1516 C CA . ALA A 1 191 ? 5.130 -27.722 -45.222 1.00 84.19 191 ALA A CA 1
ATOM 1517 C C . ALA A 1 191 ? 4.750 -27.011 -46.533 1.00 84.19 191 ALA A C 1
ATOM 1519 O O . ALA A 1 191 ? 4.212 -27.624 -47.447 1.00 84.19 191 ALA A O 1
ATOM 1520 N N . ARG A 1 192 ? 5.083 -25.721 -46.677 1.00 80.94 192 ARG A N 1
ATOM 1521 C CA . ARG A 1 192 ? 4.901 -24.978 -47.931 1.00 80.94 192 ARG A CA 1
ATOM 1522 C C . ARG A 1 192 ? 5.688 -25.575 -49.100 1.00 80.94 192 ARG A C 1
ATOM 1524 O O . ARG A 1 192 ? 5.200 -25.493 -50.221 1.00 80.94 192 ARG A O 1
ATOM 1531 N N . GLN A 1 193 ? 6.886 -26.121 -48.876 1.00 82.31 193 GLN A N 1
ATOM 1532 C CA . GLN A 1 193 ? 7.722 -26.670 -49.956 1.00 82.31 193 GLN A CA 1
ATOM 1533 C C . GLN A 1 193 ? 7.085 -27.891 -50.636 1.00 82.31 193 GLN A C 1
ATOM 1535 O O . GLN A 1 193 ? 7.446 -28.207 -51.765 1.00 82.31 193 GLN A O 1
ATOM 1540 N N . GLU A 1 194 ? 6.113 -28.535 -49.986 1.00 80.00 194 GLU A N 1
ATOM 1541 C CA . GLU A 1 194 ? 5.350 -29.662 -50.535 1.00 80.00 194 GLU A CA 1
ATOM 1542 C C . GLU A 1 194 ? 4.279 -29.223 -51.553 1.00 80.00 194 GLU A C 1
ATOM 1544 O O . GLU A 1 194 ? 3.728 -30.058 -52.270 1.00 80.00 194 GLU A O 1
ATOM 1549 N N . TYR A 1 195 ? 3.997 -27.918 -51.661 1.00 76.50 195 TYR A N 1
ATOM 1550 C CA . TYR A 1 195 ? 2.994 -27.361 -52.570 1.00 76.50 195 TYR A CA 1
ATOM 1551 C C . TYR A 1 195 ? 3.644 -26.530 -53.684 1.00 76.50 195 TYR A C 1
ATOM 1553 O O . TYR A 1 195 ? 4.562 -25.742 -53.456 1.00 76.50 195 TYR A O 1
ATOM 1561 N N . SER A 1 196 ? 3.114 -26.644 -54.906 1.00 68.94 196 SER A N 1
ATOM 1562 C CA . SER A 1 196 ? 3.457 -25.739 -56.010 1.00 68.94 196 SER A CA 1
ATOM 1563 C C . SER A 1 196 ? 2.991 -24.300 -55.695 1.00 68.94 196 SER A C 1
ATOM 1565 O O . SER A 1 196 ? 1.968 -24.135 -55.019 1.00 68.94 196 SER A O 1
ATOM 1567 N N . PRO A 1 197 ? 3.671 -23.241 -56.192 1.00 63.34 197 PRO A N 1
ATOM 1568 C CA . PRO A 1 197 ? 3.331 -21.835 -55.923 1.00 63.34 197 PRO A CA 1
ATOM 1569 C C . PRO A 1 197 ? 1.863 -21.453 -56.164 1.00 63.34 197 PRO A C 1
ATOM 1571 O O . PRO A 1 197 ? 1.365 -20.518 -55.543 1.00 63.34 197 PRO A O 1
ATOM 1574 N N . PHE A 1 198 ? 1.170 -22.183 -57.043 1.00 67.06 198 PHE A N 1
ATOM 1575 C CA . PHE A 1 198 ? -0.223 -21.936 -57.427 1.00 67.06 198 PHE A CA 1
ATOM 1576 C C . PHE A 1 198 ? -1.241 -22.874 -56.755 1.00 67.06 198 PHE A C 1
ATOM 1578 O O . PHE A 1 198 ? -2.437 -22.727 -56.981 1.00 67.06 198 PHE A O 1
ATOM 1585 N N . THR A 1 199 ? -0.797 -23.831 -55.933 1.00 75.38 199 THR A N 1
ATOM 1586 C CA . THR A 1 199 ? -1.662 -24.834 -55.276 1.00 75.38 199 THR A CA 1
ATOM 1587 C C . THR A 1 199 ? -1.636 -24.742 -53.750 1.00 75.38 199 THR A C 1
ATOM 1589 O O . THR A 1 199 ? -2.062 -25.674 -53.070 1.00 75.38 199 THR A O 1
ATOM 1592 N N . MET A 1 200 ? -1.096 -23.658 -53.187 1.00 74.00 200 MET A N 1
ATOM 1593 C CA . MET A 1 200 ? -1.029 -23.485 -51.737 1.00 74.00 200 MET A CA 1
ATOM 1594 C C . MET A 1 200 ? -2.443 -23.320 -51.143 1.00 74.00 200 MET A C 1
ATOM 1596 O O . MET A 1 200 ? -3.191 -22.453 -51.601 1.00 74.00 200 MET A O 1
ATOM 1600 N N . PRO A 1 201 ? -2.801 -24.073 -50.085 1.00 82.75 201 PRO A N 1
ATOM 1601 C CA . PRO A 1 201 ? -4.058 -23.867 -49.374 1.00 82.75 201 PRO A CA 1
ATOM 1602 C C . PRO A 1 201 ? -4.125 -22.478 -48.720 1.00 82.75 201 PRO A C 1
ATOM 1604 O O . PRO A 1 201 ? -3.199 -22.087 -48.006 1.00 82.75 201 PRO A O 1
ATOM 1607 N N . THR A 1 202 ? -5.248 -21.769 -48.874 1.00 82.44 202 THR A N 1
ATOM 1608 C CA . THR A 1 202 ? -5.506 -20.467 -48.221 1.00 82.44 202 THR A CA 1
ATOM 1609 C C . THR A 1 202 ? -5.223 -20.480 -46.710 1.00 82.44 202 THR A C 1
ATOM 1611 O O . THR A 1 202 ? -4.493 -19.605 -46.253 1.00 82.44 202 THR A O 1
ATOM 1614 N N . PRO A 1 203 ? -5.634 -21.509 -45.931 1.00 86.56 203 PRO A N 1
ATOM 1615 C CA . PRO A 1 203 ? -5.346 -21.550 -44.494 1.00 86.56 203 PRO A CA 1
ATOM 1616 C C . PRO A 1 203 ? -3.850 -21.597 -44.146 1.00 86.56 203 PRO A C 1
ATOM 1618 O O . PRO A 1 203 ? -3.456 -21.174 -43.061 1.00 86.56 203 PRO A O 1
ATOM 1621 N N . LEU A 1 204 ? -3.004 -22.139 -45.033 1.00 83.94 204 LEU A N 1
ATOM 1622 C CA . LEU A 1 204 ? -1.552 -22.166 -44.838 1.00 83.94 204 LEU A CA 1
ATOM 1623 C C . LEU A 1 204 ? -0.939 -20.787 -45.108 1.00 83.94 204 LEU A C 1
ATOM 1625 O O . LEU A 1 204 ? -0.066 -20.353 -44.356 1.00 83.94 204 LEU A O 1
ATOM 1629 N N . LYS A 1 205 ? -1.422 -20.096 -46.148 1.00 84.69 205 LYS A N 1
ATOM 1630 C CA . LYS A 1 205 ? -1.029 -18.719 -46.466 1.00 84.69 205 LYS A CA 1
ATOM 1631 C C . LYS A 1 205 ? -1.374 -17.770 -45.319 1.00 84.69 205 LYS A C 1
ATOM 1633 O O . LYS A 1 205 ? -0.486 -17.093 -44.813 1.00 84.69 205 LYS A O 1
ATOM 1638 N N . ASP A 1 206 ? -2.616 -17.819 -44.840 1.00 88.75 206 ASP A N 1
ATOM 1639 C CA . ASP A 1 206 ? -3.093 -16.950 -43.761 1.00 88.75 206 ASP A CA 1
ATOM 1640 C C . ASP A 1 206 ? -2.275 -17.141 -42.476 1.00 88.75 206 ASP A C 1
ATOM 1642 O O . ASP A 1 206 ? -1.909 -16.170 -41.819 1.00 88.75 206 ASP A O 1
ATOM 1646 N N . LYS A 1 207 ? -1.918 -18.387 -42.128 1.00 88.75 207 LYS A N 1
ATOM 1647 C CA . LYS A 1 207 ? -1.064 -18.677 -40.962 1.00 88.75 207 LYS A CA 1
ATOM 1648 C C . LYS A 1 207 ? 0.360 -18.136 -41.109 1.00 88.75 207 LYS A C 1
ATOM 1650 O O . LYS A 1 207 ? 0.948 -17.714 -40.115 1.00 88.75 207 LYS A O 1
ATOM 1655 N N . LEU A 1 208 ? 0.928 -18.161 -42.316 1.00 86.88 208 LEU A N 1
ATOM 1656 C CA . LEU A 1 208 ? 2.248 -17.581 -42.584 1.00 86.88 208 LEU A CA 1
ATOM 1657 C C . LEU A 1 208 ? 2.213 -16.052 -42.476 1.00 86.88 208 LEU A C 1
ATOM 1659 O O . LEU A 1 208 ? 3.083 -15.481 -41.819 1.00 86.88 208 LEU A O 1
ATOM 1663 N N . ASP A 1 209 ? 1.191 -15.414 -43.049 1.00 90.19 209 ASP A N 1
ATOM 1664 C CA . ASP A 1 209 ? 1.007 -13.960 -42.998 1.00 90.19 209 ASP A CA 1
ATOM 1665 C C . ASP A 1 209 ? 0.757 -13.489 -41.549 1.00 90.19 209 ASP A C 1
ATOM 1667 O O . ASP A 1 209 ? 1.378 -12.532 -41.082 1.00 90.19 209 ASP A O 1
ATOM 1671 N N . GLN A 1 210 ? -0.065 -14.220 -40.783 1.00 91.19 210 GLN A N 1
ATOM 1672 C CA . GLN A 1 210 ? -0.279 -13.979 -39.349 1.00 91.19 210 GLN A CA 1
ATOM 1673 C C . GLN A 1 210 ? 1.015 -14.118 -38.540 1.00 91.19 210 GLN A C 1
ATOM 1675 O O . GLN A 1 210 ? 1.317 -13.262 -37.708 1.00 91.19 210 GLN A O 1
ATOM 1680 N N . GLY A 1 211 ? 1.803 -15.169 -38.791 1.00 89.88 211 GLY A N 1
ATOM 1681 C CA . GLY A 1 211 ? 3.092 -15.372 -38.129 1.00 89.88 211 GLY A CA 1
ATOM 1682 C C . GLY A 1 211 ? 4.080 -14.236 -38.410 1.00 89.88 211 GLY A C 1
ATOM 1683 O O . GLY A 1 211 ? 4.751 -13.761 -37.493 1.00 89.88 211 GLY A O 1
ATOM 1684 N N . GLN A 1 212 ? 4.131 -13.746 -39.652 1.00 90.88 212 GLN A N 1
ATOM 1685 C CA . GLN A 1 212 ? 4.967 -12.603 -40.031 1.00 90.88 212 GLN A CA 1
ATOM 1686 C C . GLN A 1 212 ? 4.519 -11.305 -39.351 1.00 90.88 212 GLN A C 1
ATOM 1688 O O . GLN A 1 212 ? 5.355 -10.600 -38.783 1.00 90.88 212 GLN A O 1
ATOM 1693 N N . ALA A 1 213 ? 3.216 -11.012 -39.352 1.00 92.56 213 ALA A N 1
ATOM 1694 C CA . ALA A 1 213 ? 2.669 -9.830 -38.690 1.00 92.56 213 ALA A CA 1
ATOM 1695 C C . ALA A 1 213 ? 2.935 -9.849 -37.173 1.00 92.56 213 ALA A C 1
ATOM 1697 O O . ALA A 1 213 ? 3.384 -8.848 -36.608 1.00 92.56 213 ALA A O 1
ATOM 1698 N N . ALA A 1 214 ? 2.738 -11.000 -36.520 1.00 92.00 214 ALA A N 1
ATOM 1699 C CA . ALA A 1 214 ? 3.027 -11.174 -35.096 1.00 92.00 214 ALA A CA 1
ATOM 1700 C C . ALA A 1 214 ? 4.519 -10.960 -34.779 1.00 92.00 214 ALA A C 1
ATOM 1702 O O . ALA A 1 214 ? 4.859 -10.253 -33.830 1.00 92.00 214 ALA A O 1
ATOM 1703 N N . MET A 1 215 ? 5.419 -11.499 -35.609 1.00 91.50 215 MET A N 1
ATOM 1704 C CA . MET A 1 215 ? 6.868 -11.299 -35.475 1.00 91.50 215 MET A CA 1
ATOM 1705 C C . MET A 1 215 ? 7.287 -9.838 -35.625 1.00 91.50 215 MET A C 1
ATOM 1707 O O . MET A 1 215 ? 8.165 -9.369 -34.893 1.00 91.50 215 MET A O 1
ATOM 1711 N N . GLN A 1 216 ? 6.686 -9.119 -36.572 1.00 92.56 216 GLN A N 1
ATOM 1712 C CA . GLN A 1 216 ? 6.974 -7.705 -36.777 1.00 92.56 216 GLN A CA 1
ATOM 1713 C C . GLN A 1 216 ? 6.498 -6.874 -35.582 1.00 92.56 216 GLN A C 1
ATOM 1715 O O . GLN A 1 216 ? 7.293 -6.124 -35.020 1.00 92.56 216 GLN A O 1
ATOM 1720 N N . SER A 1 217 ? 5.274 -7.121 -35.100 1.00 93.19 217 SER A N 1
ATOM 1721 C CA . SER A 1 217 ? 4.749 -6.480 -33.888 1.00 93.19 217 SER A CA 1
ATOM 1722 C C . SER A 1 217 ? 5.648 -6.715 -32.668 1.00 93.19 217 SER A C 1
ATOM 1724 O O . SER A 1 217 ? 6.009 -5.765 -31.975 1.00 93.19 217 SER A O 1
ATOM 1726 N N . MET A 1 218 ? 6.090 -7.956 -32.428 1.00 91.75 218 MET A N 1
ATOM 1727 C CA . MET A 1 218 ? 7.006 -8.268 -31.321 1.00 91.75 218 MET A CA 1
ATOM 1728 C C . MET A 1 218 ? 8.372 -7.598 -31.476 1.00 91.75 218 MET A C 1
ATOM 1730 O O . MET A 1 218 ? 8.953 -7.150 -30.490 1.00 91.75 218 MET A O 1
ATOM 1734 N N . THR A 1 219 ? 8.890 -7.506 -32.703 1.00 92.50 219 THR A N 1
ATOM 1735 C CA . THR A 1 219 ? 10.162 -6.821 -32.977 1.00 92.50 219 THR A CA 1
ATOM 1736 C C . THR A 1 219 ? 10.060 -5.332 -32.657 1.00 92.50 219 THR A C 1
ATOM 1738 O O . THR A 1 219 ? 10.976 -4.777 -32.049 1.00 92.50 219 THR A O 1
ATOM 1741 N N . ASP A 1 220 ? 8.949 -4.694 -33.019 1.00 93.06 220 ASP A N 1
ATOM 1742 C CA . ASP A 1 220 ? 8.717 -3.279 -32.735 1.00 93.06 220 ASP A CA 1
ATOM 1743 C C . ASP A 1 220 ? 8.529 -3.032 -31.226 1.00 93.06 220 ASP A C 1
ATOM 1745 O O . ASP A 1 220 ? 9.155 -2.122 -30.678 1.00 93.06 220 ASP A O 1
ATOM 1749 N N . GLN A 1 221 ? 7.791 -3.900 -30.520 1.00 92.00 221 GLN A N 1
ATOM 1750 C CA . GLN A 1 221 ? 7.669 -3.855 -29.053 1.00 92.00 221 GLN A CA 1
ATOM 1751 C C . GLN A 1 221 ? 9.027 -4.020 -28.350 1.00 92.00 221 GLN A C 1
ATOM 1753 O O . GLN A 1 221 ? 9.349 -3.273 -27.426 1.00 92.00 221 GLN A O 1
ATOM 1758 N N . LEU A 1 222 ? 9.861 -4.963 -28.803 1.00 91.19 222 LEU A N 1
ATOM 1759 C CA . LEU A 1 222 ? 11.206 -5.166 -28.259 1.00 91.19 222 LEU A CA 1
ATOM 1760 C C . LEU A 1 222 ? 12.121 -3.962 -28.508 1.00 91.19 222 LEU A C 1
ATOM 1762 O O . LEU A 1 222 ? 12.931 -3.639 -27.639 1.00 91.19 222 LEU A O 1
ATOM 1766 N N . ARG A 1 223 ? 12.016 -3.292 -29.665 1.00 89.62 223 ARG A N 1
ATOM 1767 C CA . ARG A 1 223 ? 12.771 -2.054 -29.918 1.00 89.62 223 ARG A CA 1
ATOM 1768 C C . ARG A 1 223 ? 12.366 -0.955 -28.943 1.00 89.62 223 ARG A C 1
ATOM 1770 O O . ARG A 1 223 ? 13.259 -0.378 -28.334 1.00 89.62 223 ARG A O 1
ATOM 1777 N N . ALA A 1 224 ? 11.066 -0.721 -28.764 1.00 87.44 224 ALA A N 1
ATOM 1778 C CA . ALA A 1 224 ? 10.565 0.284 -27.827 1.00 87.44 224 ALA A CA 1
ATOM 1779 C C . ALA A 1 224 ? 11.064 0.022 -26.392 1.00 87.44 224 ALA A C 1
ATOM 1781 O O . ALA A 1 224 ? 11.699 0.886 -25.792 1.00 87.44 224 ALA A O 1
ATOM 1782 N N . LEU A 1 225 ? 10.910 -1.212 -25.893 1.00 86.62 225 LEU A N 1
ATOM 1783 C CA . LEU A 1 225 ? 11.376 -1.597 -24.553 1.00 86.62 225 LEU A CA 1
ATOM 1784 C C . LEU A 1 225 ? 12.894 -1.454 -24.370 1.00 86.62 225 LEU A C 1
ATOM 1786 O O . LEU A 1 225 ? 13.359 -1.106 -23.285 1.00 86.62 225 LEU A O 1
ATOM 1790 N N . ASN A 1 226 ? 13.688 -1.740 -25.406 1.00 82.88 226 ASN A N 1
ATOM 1791 C CA . ASN A 1 226 ? 15.142 -1.577 -25.340 1.00 82.88 226 ASN A CA 1
ATOM 1792 C C . ASN A 1 226 ? 15.546 -0.108 -25.216 1.00 82.88 226 ASN A C 1
ATOM 1794 O O . ASN A 1 226 ? 16.501 0.185 -24.499 1.00 82.88 226 ASN A O 1
ATOM 1798 N N . THR A 1 227 ? 14.837 0.797 -25.893 1.00 80.00 227 THR A N 1
ATOM 1799 C CA . THR A 1 227 ? 15.065 2.238 -25.762 1.00 80.00 227 THR A CA 1
ATOM 1800 C C . THR A 1 227 ? 14.799 2.688 -24.326 1.00 80.00 227 THR A C 1
ATOM 1802 O O . THR A 1 227 ? 15.683 3.297 -23.724 1.00 80.00 227 THR A O 1
ATOM 1805 N N . ASP A 1 228 ? 13.679 2.280 -23.727 1.00 74.62 228 ASP A N 1
ATOM 1806 C CA . ASP A 1 228 ? 13.327 2.636 -22.344 1.00 74.62 228 ASP A CA 1
ATOM 1807 C C . ASP A 1 228 ? 14.329 2.079 -21.317 1.00 74.62 228 ASP A C 1
ATOM 1809 O O . ASP A 1 228 ? 14.811 2.792 -20.436 1.00 74.62 228 ASP A O 1
ATOM 1813 N N . LEU A 1 229 ? 14.718 0.807 -21.457 1.00 73.81 229 LEU A N 1
ATOM 1814 C CA . LEU A 1 229 ? 15.689 0.162 -20.567 1.00 73.81 229 LEU A CA 1
ATOM 1815 C C . LEU A 1 229 ? 17.111 0.722 -20.717 1.00 73.81 229 LEU A C 1
ATOM 1817 O O . LEU A 1 229 ? 17.918 0.586 -19.792 1.00 73.81 229 LEU A O 1
ATOM 1821 N N . SER A 1 230 ? 17.438 1.324 -21.862 1.00 65.50 230 SER A N 1
ATOM 1822 C CA . SER A 1 230 ? 18.762 1.899 -22.124 1.00 65.50 230 SER A CA 1
ATOM 1823 C C . SER A 1 230 ? 19.009 3.239 -21.428 1.00 65.50 230 SER A C 1
ATOM 1825 O O . SER A 1 230 ? 20.164 3.666 -21.371 1.00 65.50 230 SER A O 1
ATOM 1827 N N . SER A 1 231 ? 17.968 3.871 -20.863 1.00 61.66 231 SER A N 1
ATOM 1828 C CA . SER A 1 231 ? 18.117 5.066 -20.027 1.00 61.66 231 SER A CA 1
ATOM 1829 C C . SER A 1 231 ? 19.110 4.778 -18.897 1.00 61.66 231 SER A C 1
ATOM 1831 O O . SER A 1 231 ? 18.895 3.892 -18.062 1.00 61.66 231 SER A O 1
ATOM 1833 N N . LYS A 1 232 ? 20.225 5.519 -18.901 1.00 61.03 232 LYS A N 1
ATOM 1834 C CA . LYS A 1 232 ? 21.289 5.456 -17.887 1.00 61.03 232 LYS A CA 1
ATOM 1835 C C . LYS A 1 232 ? 20.914 6.196 -16.597 1.00 61.03 232 LYS A C 1
ATOM 1837 O O . LYS A 1 232 ? 21.691 6.185 -15.647 1.00 61.03 232 LYS A O 1
ATOM 1842 N N . ASP A 1 233 ?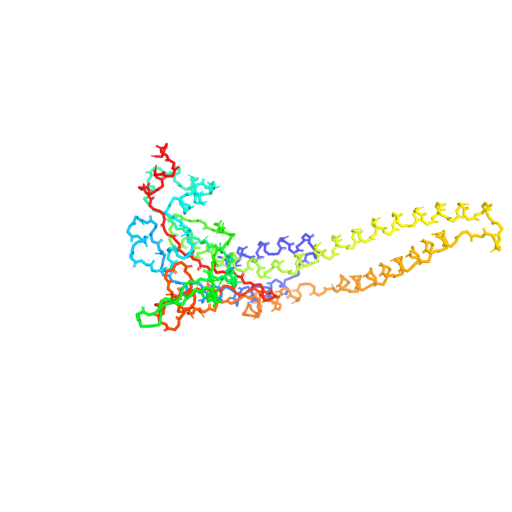 19.709 6.752 -16.530 1.00 74.69 233 ASP A N 1
ATOM 1843 C CA . ASP A 1 233 ? 19.350 7.794 -15.566 1.00 74.69 233 ASP A CA 1
ATOM 1844 C C . ASP A 1 233 ? 18.484 7.245 -14.427 1.00 74.69 233 ASP A C 1
ATOM 1846 O O . ASP A 1 233 ? 17.761 7.976 -13.763 1.00 74.69 233 ASP A O 1
ATOM 1850 N N . SER A 1 234 ? 18.523 5.935 -14.167 1.00 79.50 234 SER A N 1
ATOM 1851 C CA . SER A 1 234 ? 17.678 5.329 -13.126 1.00 79.50 234 SER A CA 1
ATOM 1852 C C . SER A 1 234 ? 17.997 5.857 -11.722 1.00 79.50 234 SER A C 1
ATOM 1854 O O . SER A 1 234 ? 17.095 5.963 -10.900 1.00 79.50 234 SER A O 1
ATOM 1856 N N . PHE A 1 235 ? 19.252 6.236 -11.451 1.00 85.25 235 PHE A N 1
ATOM 1857 C CA . PHE A 1 235 ? 19.595 6.943 -10.214 1.00 85.25 235 PHE A CA 1
ATOM 1858 C C . PHE A 1 235 ? 18.898 8.310 -10.147 1.00 85.25 235 PHE A C 1
ATOM 1860 O O . PHE A 1 235 ? 18.249 8.615 -9.149 1.00 85.25 235 PHE A O 1
ATOM 1867 N N . GLU A 1 236 ? 18.977 9.097 -11.223 1.00 88.06 236 GLU A N 1
ATOM 1868 C CA . GLU A 1 236 ? 18.348 10.421 -11.306 1.00 88.06 236 GLU A CA 1
ATOM 1869 C C . GLU A 1 236 ? 16.823 10.324 -11.186 1.00 88.06 236 GLU A C 1
ATOM 1871 O O . GLU A 1 236 ? 16.209 11.126 -10.491 1.00 88.06 236 GLU A O 1
ATOM 1876 N N . GLN A 1 237 ? 16.205 9.298 -11.777 1.00 88.75 237 GLN A N 1
ATOM 1877 C CA . GLN A 1 237 ? 14.771 9.037 -11.633 1.00 88.75 237 GLN A CA 1
ATOM 1878 C C . GLN A 1 237 ? 14.383 8.750 -10.179 1.00 88.75 237 GLN A C 1
ATOM 1880 O O . GLN A 1 237 ? 13.391 9.290 -9.696 1.00 88.75 237 GLN A O 1
ATOM 1885 N N . ILE A 1 238 ? 15.165 7.939 -9.462 1.00 91.06 238 ILE A N 1
ATOM 1886 C CA . ILE A 1 238 ? 14.898 7.617 -8.051 1.00 91.06 238 ILE A CA 1
ATOM 1887 C C . ILE A 1 238 ? 15.056 8.856 -7.176 1.00 91.06 238 ILE A C 1
ATOM 1889 O O . ILE A 1 238 ? 14.190 9.132 -6.347 1.00 91.06 238 ILE A O 1
ATOM 1893 N N . VAL A 1 239 ? 16.121 9.633 -7.387 1.00 93.25 239 VAL A N 1
ATOM 1894 C CA . VAL A 1 239 ? 16.302 10.925 -6.713 1.00 93.25 239 VAL A CA 1
ATOM 1895 C C . VAL A 1 239 ? 15.122 11.846 -7.006 1.00 93.25 239 VAL A C 1
ATOM 1897 O O . VAL A 1 239 ? 14.570 12.430 -6.079 1.00 93.25 239 VAL A O 1
ATOM 1900 N N . ASN A 1 240 ? 14.690 11.940 -8.264 1.00 94.12 240 ASN A N 1
ATOM 1901 C CA . ASN A 1 240 ? 13.575 12.790 -8.660 1.00 94.12 240 ASN A CA 1
ATOM 1902 C C . ASN A 1 240 ? 12.254 12.377 -7.993 1.00 94.12 240 ASN A C 1
ATOM 1904 O O . ASN A 1 240 ? 11.518 13.244 -7.531 1.00 94.12 240 ASN A O 1
ATOM 1908 N N . ILE A 1 241 ? 11.970 11.074 -7.893 1.00 95.00 241 ILE A N 1
ATOM 1909 C CA . ILE A 1 241 ? 10.795 10.545 -7.180 1.00 95.00 241 ILE A CA 1
ATOM 1910 C C . ILE A 1 241 ? 10.851 10.908 -5.697 1.00 95.00 241 ILE A C 1
ATOM 1912 O O . ILE A 1 241 ? 9.879 11.415 -5.143 1.00 95.00 241 ILE A O 1
ATOM 1916 N N . LEU A 1 242 ? 11.994 10.672 -5.051 1.00 96.44 242 LEU A N 1
ATOM 191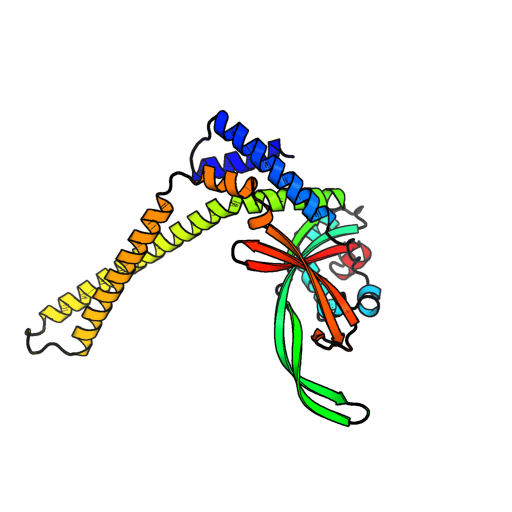7 C CA . LEU A 1 242 ? 12.180 10.961 -3.629 1.00 96.44 242 LEU A CA 1
ATOM 1918 C C . LEU A 1 242 ? 12.153 12.470 -3.332 1.00 96.44 242 LEU A C 1
ATOM 1920 O O . LEU A 1 242 ? 11.727 12.868 -2.251 1.00 96.44 242 LEU A O 1
ATOM 1924 N N . ALA A 1 243 ? 12.560 13.306 -4.289 1.00 97.19 243 ALA A N 1
ATOM 1925 C CA . ALA A 1 243 ? 12.470 14.761 -4.205 1.00 97.19 243 ALA A CA 1
ATOM 1926 C C . ALA A 1 243 ? 11.048 15.303 -4.461 1.00 97.19 243 ALA A C 1
ATOM 1928 O O . ALA A 1 243 ? 10.726 16.391 -3.988 1.00 97.19 243 ALA A O 1
ATOM 1929 N N . HIS A 1 244 ? 10.185 14.544 -5.148 1.00 96.69 244 HIS A N 1
ATOM 1930 C CA . HIS A 1 244 ? 8.792 14.910 -5.444 1.00 96.69 244 HIS A CA 1
ATOM 1931 C C . HIS A 1 244 ? 7.800 13.826 -4.974 1.00 96.69 244 HIS A C 1
ATOM 1933 O O . HIS A 1 244 ? 6.970 13.347 -5.747 1.00 96.69 244 HIS A O 1
ATOM 1939 N N . PRO A 1 245 ? 7.839 13.417 -3.692 1.00 96.56 245 PRO A N 1
ATOM 1940 C CA . PRO A 1 245 ? 7.157 12.208 -3.224 1.00 96.56 245 PRO A CA 1
ATOM 1941 C C . PRO A 1 245 ? 5.624 12.300 -3.315 1.00 96.56 245 PRO A C 1
ATOM 1943 O O . PRO A 1 245 ? 4.948 11.286 -3.487 1.00 96.56 245 PRO A O 1
ATOM 1946 N N . LYS A 1 246 ? 5.068 13.518 -3.258 1.00 95.25 246 LYS A N 1
ATOM 1947 C CA . LYS A 1 246 ? 3.625 13.787 -3.346 1.00 95.25 246 LYS A CA 1
ATOM 1948 C C . LYS A 1 246 ? 3.006 13.378 -4.689 1.00 95.25 246 LYS A C 1
ATOM 1950 O O . LYS A 1 246 ? 1.821 13.050 -4.720 1.00 95.25 246 LYS A O 1
ATOM 1955 N N . ASP A 1 247 ? 3.794 13.360 -5.763 1.00 94.19 247 ASP A N 1
ATOM 1956 C CA . ASP A 1 247 ? 3.320 12.980 -7.101 1.00 94.19 247 ASP A CA 1
ATOM 1957 C C . ASP A 1 247 ? 3.130 11.459 -7.233 1.00 94.19 247 ASP A C 1
ATOM 1959 O O . ASP A 1 247 ? 2.386 10.991 -8.093 1.00 94.19 247 ASP A O 1
ATOM 1963 N N . TYR A 1 248 ? 3.770 10.683 -6.352 1.00 94.81 248 TYR A N 1
ATOM 1964 C CA . TYR A 1 248 ? 3.808 9.219 -6.411 1.00 94.81 248 TYR A CA 1
ATOM 1965 C C . TYR A 1 248 ? 3.068 8.537 -5.261 1.00 94.81 248 TYR A C 1
ATOM 1967 O O . TYR A 1 248 ? 2.714 7.361 -5.378 1.00 94.81 248 TYR A O 1
ATOM 1975 N N . LEU A 1 249 ? 2.869 9.242 -4.145 1.00 95.81 249 LEU A N 1
ATOM 1976 C CA . LEU A 1 249 ? 2.090 8.753 -3.017 1.00 95.81 249 LEU A CA 1
ATOM 1977 C C . LEU A 1 249 ? 1.464 9.920 -2.248 1.00 95.81 249 LEU A C 1
ATOM 1979 O O . LEU A 1 249 ? 2.166 10.797 -1.738 1.00 95.81 249 LEU A O 1
ATOM 1983 N N . ARG A 1 250 ? 0.139 9.908 -2.107 1.00 95.25 250 ARG A N 1
ATOM 1984 C CA . ARG A 1 250 ? -0.609 10.881 -1.296 1.00 95.25 250 ARG A CA 1
ATOM 1985 C C . ARG A 1 250 ? -1.813 10.232 -0.625 1.00 95.25 250 ARG A C 1
ATOM 1987 O O . ARG A 1 250 ? -2.321 9.230 -1.111 1.00 95.25 250 ARG A O 1
ATOM 1994 N N . LEU A 1 251 ? -2.274 10.831 0.467 1.00 95.19 251 LEU A N 1
ATOM 1995 C CA . LEU A 1 251 ? -3.551 10.485 1.081 1.00 95.19 251 LEU A CA 1
ATOM 1996 C C . LEU A 1 251 ? -4.623 11.475 0.631 1.00 95.19 251 LEU A C 1
ATOM 1998 O O . LEU A 1 251 ? -4.389 12.686 0.627 1.00 95.19 251 LEU A O 1
ATOM 2002 N N . GLU A 1 252 ? -5.789 10.953 0.280 1.00 95.06 252 GLU A N 1
ATOM 2003 C CA . GLU A 1 252 ? -6.981 11.719 -0.057 1.00 95.06 252 GLU A CA 1
ATOM 2004 C C . GLU A 1 252 ? -8.115 11.342 0.907 1.00 95.06 252 GLU A C 1
ATOM 2006 O O . GLU A 1 252 ? -8.460 10.163 1.010 1.00 95.06 252 GLU A O 1
ATOM 2011 N N . PRO A 1 253 ? -8.692 12.310 1.643 1.00 94.69 253 PRO A N 1
ATOM 2012 C CA . PRO A 1 253 ? -9.906 12.070 2.405 1.00 94.69 253 PRO A CA 1
ATOM 2013 C C . PRO A 1 253 ? -11.089 11.886 1.465 1.00 94.69 253 PRO A C 1
ATOM 2015 O O . PRO A 1 253 ? -11.262 12.635 0.502 1.00 94.69 253 PRO A O 1
ATOM 2018 N N . VAL A 1 254 ? -11.911 10.894 1.780 1.00 94.19 254 VAL A N 1
ATOM 2019 C CA . VAL A 1 254 ? -13.134 10.577 1.057 1.00 94.19 254 VAL A CA 1
ATOM 2020 C C . VAL A 1 254 ? -14.277 10.550 2.060 1.00 94.19 254 VAL A C 1
ATOM 2022 O O . VAL A 1 254 ? -14.180 9.902 3.102 1.00 94.19 254 VAL A O 1
ATOM 2025 N N . THR A 1 255 ? -15.352 11.251 1.718 1.00 93.88 255 THR A N 1
ATOM 2026 C CA . THR A 1 255 ? -16.611 11.243 2.461 1.00 93.88 255 THR A CA 1
ATOM 2027 C C . THR A 1 255 ? -17.692 10.717 1.533 1.00 93.88 255 THR A C 1
ATOM 2029 O O . THR A 1 255 ? -17.948 11.304 0.481 1.00 93.88 255 THR A O 1
ATOM 2032 N N . GLU A 1 256 ? -18.333 9.624 1.929 1.00 93.00 256 GLU A N 1
ATOM 2033 C CA . GLU A 1 256 ? -19.478 9.047 1.224 1.00 93.00 256 GLU A CA 1
ATOM 2034 C C . GLU A 1 256 ? -20.710 9.090 2.129 1.00 93.00 256 GLU A C 1
ATOM 2036 O O . GLU A 1 256 ? -20.608 8.867 3.333 1.00 93.00 256 GLU A O 1
ATOM 2041 N N . TYR A 1 257 ? -21.883 9.366 1.563 1.00 92.94 257 TYR A N 1
ATOM 2042 C CA . TYR A 1 257 ? -23.143 9.331 2.308 1.00 92.94 257 TYR A CA 1
ATOM 2043 C C . TYR A 1 257 ? -23.815 7.987 2.071 1.00 92.94 257 TYR A C 1
ATOM 2045 O O . TYR A 1 257 ? -24.298 7.710 0.969 1.00 92.94 257 TYR A O 1
ATOM 2053 N N . LEU A 1 258 ? -23.796 7.137 3.095 1.00 92.00 258 LEU A N 1
ATOM 2054 C CA . LEU A 1 258 ? -24.162 5.731 2.984 1.00 92.00 258 LEU A CA 1
ATOM 2055 C C . LEU A 1 258 ? -25.319 5.396 3.928 1.00 92.00 258 LEU A C 1
ATOM 2057 O O . LEU A 1 258 ? -25.371 5.853 5.074 1.00 92.00 258 LEU A O 1
ATOM 2061 N N . LEU A 1 259 ? -26.264 4.605 3.433 1.00 89.19 259 LEU A N 1
ATOM 2062 C CA . LEU A 1 259 ? -27.212 3.858 4.254 1.00 89.19 259 LEU A CA 1
ATOM 2063 C C . LEU A 1 259 ? -26.554 2.551 4.723 1.00 89.19 259 LEU A C 1
ATOM 2065 O O . LEU A 1 259 ? -25.378 2.286 4.451 1.00 89.19 259 LEU A O 1
ATOM 2069 N N . ASP A 1 260 ? -27.324 1.721 5.421 1.00 83.06 260 ASP A N 1
ATOM 2070 C CA . ASP A 1 260 ? -26.904 0.363 5.758 1.00 83.06 260 ASP A CA 1
ATOM 2071 C C . ASP A 1 260 ? -26.491 -0.416 4.499 1.00 83.06 260 ASP A C 1
ATOM 2073 O O . ASP A 1 260 ? -26.965 -0.153 3.389 1.00 83.06 260 ASP A O 1
ATOM 2077 N N . PHE A 1 261 ? -25.584 -1.379 4.679 1.00 83.25 261 PHE A N 1
ATOM 2078 C CA . PHE A 1 261 ? -25.033 -2.210 3.600 1.00 83.25 261 PHE A CA 1
ATOM 2079 C C . PHE A 1 261 ? -24.277 -1.430 2.507 1.00 83.25 261 PHE A C 1
ATOM 2081 O O . PHE A 1 261 ? -24.100 -1.936 1.403 1.00 83.25 261 PHE A O 1
ATOM 2088 N N . GLY A 1 262 ? -23.828 -0.203 2.798 1.00 88.50 262 GLY A N 1
ATOM 2089 C CA . GLY A 1 262 ? -22.975 0.572 1.892 1.00 88.50 262 GLY A CA 1
ATOM 2090 C C . GLY A 1 262 ? -23.713 1.207 0.709 1.00 88.50 262 GLY A C 1
ATOM 2091 O O . GLY A 1 262 ? -23.077 1.597 -0.266 1.00 88.50 262 GLY A O 1
ATOM 2092 N N . ILE A 1 263 ? -25.042 1.329 0.760 1.00 90.69 263 ILE A N 1
ATOM 2093 C CA . ILE A 1 263 ? -25.830 1.933 -0.327 1.00 90.69 263 ILE A CA 1
ATOM 2094 C C . ILE A 1 263 ? -25.637 3.458 -0.337 1.00 90.69 263 ILE A C 1
ATOM 2096 O O . ILE A 1 263 ? -25.951 4.124 0.652 1.00 90.69 263 ILE A O 1
ATOM 2100 N N . LYS A 1 264 ? -25.186 4.032 -1.461 1.00 93.19 264 LYS A N 1
ATOM 2101 C CA . LYS A 1 264 ? -25.054 5.489 -1.632 1.00 93.19 264 LYS A CA 1
ATOM 2102 C C . LYS A 1 264 ? -26.417 6.174 -1.620 1.00 93.19 264 LYS A C 1
ATOM 2104 O O . LYS A 1 264 ? -27.299 5.841 -2.408 1.00 93.19 264 LYS A O 1
ATOM 2109 N N . SER A 1 265 ? -26.579 7.174 -0.757 1.00 90.50 265 SER A N 1
ATOM 2110 C CA . SER A 1 265 ? -27.788 7.995 -0.687 1.00 90.50 265 SER A CA 1
ATOM 2111 C C . SER A 1 265 ? -27.506 9.340 -0.030 1.00 90.50 265 SER A C 1
ATOM 2113 O O . SER A 1 265 ? -26.825 9.407 0.986 1.00 90.50 265 SER A O 1
ATOM 2115 N N . ALA A 1 266 ? -28.123 10.412 -0.532 1.00 88.19 266 ALA A N 1
ATOM 2116 C CA . ALA A 1 266 ? -28.063 11.734 0.102 1.00 88.19 266 ALA A CA 1
ATOM 2117 C C . ALA A 1 266 ? -28.700 11.770 1.508 1.00 88.19 266 ALA A C 1
ATOM 2119 O O . ALA A 1 266 ? -28.455 12.700 2.271 1.00 88.19 266 ALA A O 1
ATOM 2120 N N . GLN A 1 267 ? -29.528 10.775 1.842 1.00 87.94 267 GLN A N 1
ATOM 2121 C CA . GLN A 1 267 ? -30.128 10.596 3.170 1.00 87.94 267 GLN A CA 1
ATOM 2122 C C . GLN A 1 267 ? -29.284 9.686 4.075 1.00 87.94 267 GLN A C 1
ATOM 2124 O O . GLN A 1 267 ? -29.623 9.487 5.241 1.00 87.94 267 GLN A O 1
ATOM 2129 N N . GLY A 1 268 ? -28.209 9.111 3.531 1.00 86.69 268 GLY A N 1
ATOM 2130 C CA . GLY A 1 268 ? -27.245 8.319 4.272 1.00 86.69 268 GLY A CA 1
ATOM 2131 C C . GLY A 1 268 ? -26.478 9.156 5.289 1.00 86.69 268 GLY A C 1
ATOM 2132 O O . GLY A 1 268 ? -26.419 10.385 5.221 1.00 86.69 268 GLY A O 1
ATOM 2133 N N . GLN A 1 269 ? -25.869 8.477 6.248 1.00 88.50 269 GLN A N 1
ATOM 2134 C CA . GLN A 1 269 ? -24.933 9.106 7.169 1.00 88.50 269 GLN A CA 1
ATOM 2135 C C . GLN A 1 269 ? -23.556 9.238 6.501 1.00 88.50 269 GLN A C 1
ATOM 2137 O O . GLN A 1 269 ? -23.201 8.454 5.618 1.00 88.50 269 GLN A O 1
ATOM 2142 N N . ALA A 1 270 ? -22.799 10.261 6.898 1.00 91.25 270 ALA A N 1
ATOM 2143 C CA . ALA A 1 270 ? -21.471 10.518 6.358 1.00 91.25 270 ALA A CA 1
ATOM 2144 C C . ALA A 1 270 ? -20.460 9.497 6.897 1.00 91.25 270 ALA A C 1
ATOM 2146 O O . ALA A 1 270 ? -20.292 9.343 8.109 1.00 91.25 270 ALA A O 1
ATOM 2147 N N . VAL A 1 271 ? -19.769 8.833 5.979 1.00 90.88 271 VAL A N 1
ATOM 2148 C CA . VAL A 1 271 ? -18.736 7.842 6.251 1.00 90.88 271 VAL A CA 1
ATOM 2149 C C . VAL A 1 271 ? -17.418 8.364 5.701 1.00 90.88 271 VAL A C 1
ATOM 2151 O O . VAL A 1 271 ? -17.230 8.451 4.488 1.00 90.88 271 VAL A O 1
ATOM 2154 N N . ASP A 1 272 ? -16.512 8.700 6.617 1.00 91.25 272 ASP A N 1
ATOM 2155 C CA . ASP A 1 272 ? -15.189 9.225 6.296 1.00 91.25 272 ASP A CA 1
ATOM 2156 C C . ASP A 1 272 ? -14.135 8.117 6.313 1.00 91.25 272 ASP A C 1
ATOM 2158 O O . ASP A 1 272 ? -14.029 7.340 7.269 1.00 91.25 272 ASP A O 1
ATOM 2162 N N . PHE A 1 273 ? -13.307 8.084 5.275 1.00 92.69 273 PHE A N 1
ATOM 2163 C CA . PHE A 1 273 ? -12.136 7.220 5.180 1.00 92.69 273 PHE A CA 1
ATOM 2164 C C . PHE A 1 273 ? -11.022 7.901 4.378 1.00 92.69 273 PHE A C 1
ATOM 2166 O O . PHE A 1 273 ? -11.183 9.000 3.847 1.00 92.69 273 PHE A O 1
ATOM 2173 N N . LEU A 1 274 ? -9.850 7.269 4.338 1.00 95.12 274 LEU A N 1
ATOM 2174 C CA . LEU A 1 274 ? -8.690 7.767 3.606 1.00 95.12 274 LEU A CA 1
ATOM 2175 C C . LEU A 1 274 ? -8.332 6.798 2.486 1.00 95.12 274 LEU A C 1
ATOM 2177 O O . LEU A 1 274 ? -8.109 5.615 2.745 1.00 95.12 274 LEU A O 1
ATOM 2181 N N . ASP A 1 275 ? -8.195 7.322 1.274 1.00 95.50 275 ASP A N 1
ATOM 2182 C CA . ASP A 1 275 ? -7.602 6.608 0.152 1.00 95.50 275 ASP A CA 1
ATOM 2183 C C . ASP A 1 275 ? -6.124 6.994 0.028 1.00 95.50 275 ASP A C 1
ATOM 2185 O O . ASP A 1 275 ? -5.754 8.166 -0.040 1.00 95.50 275 ASP A O 1
ATOM 2189 N N . CYS A 1 276 ? -5.255 5.990 -0.013 1.00 95.62 276 CYS A N 1
ATOM 2190 C CA . CYS A 1 276 ? -3.882 6.139 -0.461 1.00 95.62 276 CYS A CA 1
ATOM 2191 C C . CYS A 1 276 ? -3.860 6.052 -1.985 1.00 95.62 276 CYS A C 1
ATOM 2193 O O . CYS A 1 276 ? -4.227 5.025 -2.564 1.00 95.62 276 CYS A O 1
ATOM 2195 N N . ILE A 1 277 ? -3.440 7.139 -2.625 1.00 95.75 277 ILE A N 1
ATOM 2196 C CA . ILE A 1 277 ? -3.253 7.213 -4.068 1.00 95.75 277 ILE A CA 1
ATOM 2197 C C . ILE A 1 277 ? -1.780 7.007 -4.371 1.00 95.75 277 ILE A C 1
ATOM 2199 O O . ILE A 1 277 ? -0.927 7.788 -3.944 1.00 95.75 277 ILE A O 1
ATOM 2203 N N . TYR A 1 278 ? -1.506 5.957 -5.127 1.00 92.62 278 TYR A N 1
ATOM 2204 C CA . TYR A 1 278 ? -0.183 5.562 -5.578 1.00 92.62 278 TYR A CA 1
ATOM 2205 C C . TYR A 1 278 ? 0.077 6.069 -7.004 1.00 92.62 278 TYR A C 1
ATOM 2207 O O . TYR A 1 278 ? -0.812 6.581 -7.689 1.00 92.62 278 TYR A O 1
ATOM 2215 N N . ALA A 1 279 ? 1.303 5.871 -7.488 1.00 84.62 279 ALA A N 1
ATOM 2216 C CA . ALA A 1 279 ? 1.652 6.079 -8.885 1.00 84.62 279 ALA A CA 1
ATOM 2217 C C . ALA A 1 279 ? 0.695 5.307 -9.820 1.00 84.62 279 ALA A C 1
ATOM 2219 O O . ALA A 1 279 ? 0.268 4.193 -9.508 1.00 84.62 279 ALA A O 1
ATOM 2220 N N . GLN A 1 280 ? 0.402 5.889 -10.990 1.00 80.81 280 GLN A N 1
ATOM 2221 C CA . GLN A 1 280 ? -0.548 5.350 -11.983 1.00 80.81 280 GLN A CA 1
ATOM 2222 C C . GLN A 1 280 ? -2.010 5.295 -11.492 1.00 80.81 280 GLN A C 1
ATOM 2224 O O . GLN A 1 280 ? -2.767 4.432 -11.929 1.00 80.81 280 GLN A O 1
ATOM 2229 N N . ASP A 1 281 ? -2.394 6.187 -10.571 1.00 82.38 281 ASP A N 1
ATOM 2230 C CA . ASP A 1 281 ? -3.756 6.322 -10.027 1.00 82.38 281 ASP A CA 1
ATOM 2231 C C . ASP A 1 281 ? -4.330 5.047 -9.390 1.00 82.38 281 ASP A C 1
ATOM 2233 O O . ASP A 1 281 ? -5.545 4.910 -9.220 1.00 82.38 281 ASP A O 1
ATOM 2237 N N . LYS A 1 282 ? -3.460 4.118 -8.976 1.00 88.81 282 LYS A N 1
ATOM 2238 C CA . LYS A 1 282 ? -3.873 2.994 -8.134 1.00 88.81 282 LYS A CA 1
ATOM 2239 C C . LYS A 1 282 ? -4.312 3.529 -6.777 1.00 88.81 282 LYS A C 1
ATOM 2241 O O . LYS A 1 282 ? -3.687 4.440 -6.233 1.00 88.81 282 LYS A O 1
ATOM 2246 N N . ARG A 1 283 ? -5.374 2.945 -6.228 1.00 92.94 283 ARG A N 1
ATOM 2247 C CA . ARG A 1 283 ? -5.981 3.389 -4.972 1.00 92.94 283 ARG A CA 1
ATOM 2248 C C . ARG A 1 283 ? -6.134 2.223 -4.019 1.00 92.94 283 ARG A C 1
ATOM 2250 O O . ARG A 1 283 ? -6.551 1.140 -4.429 1.00 92.94 283 ARG A O 1
ATOM 2257 N N . SER A 1 284 ? -5.854 2.474 -2.752 1.00 95.25 284 SER A N 1
ATOM 2258 C CA . SER A 1 284 ? -6.227 1.569 -1.672 1.00 95.25 284 SER A CA 1
ATOM 2259 C C . SER A 1 284 ? -6.727 2.381 -0.498 1.00 95.25 284 SER A C 1
ATOM 2261 O O . SER A 1 284 ? -6.090 3.353 -0.101 1.00 95.25 284 SER A O 1
ATOM 2263 N N . THR A 1 285 ? -7.846 1.972 0.076 1.00 96.06 285 THR A N 1
ATOM 2264 C CA . THR A 1 285 ? -8.344 2.582 1.303 1.00 96.06 285 THR A CA 1
ATOM 2265 C C . THR A 1 285 ? -7.505 2.078 2.470 1.00 96.06 285 THR A C 1
ATOM 2267 O O . THR A 1 285 ? -7.176 0.892 2.528 1.00 96.06 285 THR A O 1
ATOM 2270 N N . VAL A 1 286 ? -7.137 2.972 3.388 1.00 95.56 286 VAL A N 1
ATOM 2271 C CA . VAL A 1 286 ? -6.293 2.660 4.548 1.00 95.56 286 VAL A CA 1
ATOM 2272 C C . VAL A 1 286 ? -7.082 2.728 5.850 1.00 95.56 286 VAL A C 1
ATOM 2274 O O . VAL A 1 286 ? -7.882 3.637 6.069 1.00 95.56 286 VAL A O 1
ATOM 2277 N N . LEU A 1 287 ? -6.810 1.788 6.753 1.00 94.38 287 LEU A N 1
ATOM 2278 C CA . LEU A 1 287 ? -7.398 1.744 8.085 1.00 94.38 287 LEU A CA 1
ATOM 2279 C C . LEU A 1 287 ? -6.339 1.397 9.130 1.00 94.38 287 LEU A C 1
ATOM 2281 O O . LEU A 1 287 ? -5.661 0.374 9.035 1.00 94.38 287 LEU A O 1
ATOM 2285 N N . LEU A 1 288 ? -6.218 2.236 10.158 1.00 95.38 288 LEU A N 1
ATOM 2286 C CA . LEU A 1 288 ? -5.442 1.903 11.349 1.00 95.38 288 LEU A CA 1
ATOM 2287 C C . LEU A 1 288 ? -6.330 1.166 12.347 1.00 95.38 288 LEU A C 1
ATOM 2289 O O . LEU A 1 288 ? -7.396 1.656 12.723 1.00 95.38 288 LEU A O 1
ATOM 2293 N N . LEU A 1 289 ? -5.866 0.007 12.803 1.00 95.12 289 LEU A N 1
ATOM 2294 C CA . LEU A 1 289 ? -6.568 -0.823 13.777 1.00 95.12 289 LEU A CA 1
ATOM 2295 C C . LEU A 1 289 ? -5.671 -1.109 14.983 1.00 95.12 289 LEU A C 1
ATOM 2297 O O . LEU A 1 289 ? -4.444 -1.178 14.872 1.00 95.12 289 LEU A O 1
ATOM 2301 N N . GLY A 1 290 ? -6.293 -1.309 16.140 1.00 95.38 290 GLY A N 1
ATOM 2302 C CA . GLY A 1 290 ? -5.658 -1.868 17.326 1.00 95.38 290 GLY A CA 1
ATOM 2303 C C . GLY A 1 290 ? -6.327 -3.179 17.716 1.00 95.38 290 GLY A C 1
ATOM 2304 O O . GLY A 1 290 ? -7.550 -3.273 17.742 1.00 95.38 290 GLY A O 1
ATOM 2305 N N . LEU A 1 291 ? -5.529 -4.193 18.028 1.00 95.50 291 LEU A N 1
ATOM 2306 C CA . LEU A 1 291 ? -6.004 -5.507 18.443 1.00 95.50 291 LEU A CA 1
ATOM 2307 C C . LEU A 1 291 ? -5.548 -5.758 19.878 1.00 95.50 291 LEU A C 1
ATOM 2309 O O . LEU A 1 291 ? -4.355 -5.689 20.170 1.00 95.50 291 LEU A O 1
ATOM 2313 N N . THR A 1 292 ? -6.493 -6.019 20.777 1.00 95.38 292 THR A N 1
ATOM 2314 C CA . THR A 1 292 ? -6.204 -6.335 22.183 1.00 95.38 292 THR A CA 1
ATOM 2315 C C . THR A 1 292 ? -5.918 -7.825 22.347 1.00 95.38 292 THR A C 1
ATOM 2317 O O . THR A 1 292 ? -6.355 -8.638 21.532 1.00 95.38 292 THR A O 1
ATOM 2320 N N . ARG A 1 293 ? -5.237 -8.212 23.430 1.00 94.81 293 ARG A N 1
ATOM 2321 C CA . ARG A 1 293 ? -5.002 -9.621 23.776 1.00 94.81 293 ARG A CA 1
ATOM 2322 C C . ARG A 1 293 ? -6.314 -10.378 23.958 1.00 94.81 293 ARG A C 1
ATOM 2324 O O . ARG A 1 293 ? -6.429 -11.499 23.484 1.00 94.81 293 ARG A O 1
ATOM 2331 N N . THR A 1 294 ? -7.318 -9.749 24.569 1.00 93.56 294 THR A N 1
ATOM 2332 C CA . THR A 1 294 ? -8.654 -10.338 24.740 1.00 93.56 294 THR A CA 1
ATOM 2333 C C . THR A 1 294 ? -9.283 -10.687 23.393 1.00 93.56 294 THR A C 1
ATOM 2335 O O . THR A 1 294 ? -9.803 -11.785 23.219 1.00 93.56 294 THR A O 1
ATOM 2338 N N . THR A 1 295 ? -9.211 -9.781 22.413 1.00 92.56 295 THR A N 1
ATOM 2339 C CA . THR A 1 295 ? -9.694 -10.066 21.057 1.00 92.56 295 THR A CA 1
ATOM 2340 C C . THR A 1 295 ? -8.794 -11.089 20.355 1.00 92.56 295 THR A C 1
ATOM 2342 O O . THR A 1 295 ? -9.303 -11.991 19.699 1.00 92.56 295 THR A O 1
ATOM 2345 N N . ALA A 1 296 ? -7.473 -11.025 20.542 1.00 94.06 296 ALA A N 1
ATOM 2346 C CA . ALA A 1 296 ? -6.534 -11.999 19.986 1.00 94.06 296 ALA A CA 1
ATOM 2347 C C . ALA A 1 296 ? -6.783 -13.425 20.504 1.00 94.06 296 ALA A C 1
ATOM 2349 O O . ALA A 1 296 ? -6.680 -14.362 19.725 1.00 94.06 296 ALA A O 1
ATOM 2350 N N . GLN A 1 297 ? -7.193 -13.603 21.762 1.00 94.62 297 GLN A N 1
ATOM 2351 C CA . GLN A 1 297 ? -7.573 -14.906 22.327 1.00 94.62 297 GLN A CA 1
ATOM 2352 C C . GLN A 1 297 ? -8.865 -15.472 21.720 1.00 94.62 297 GLN A C 1
ATOM 2354 O O . GLN A 1 297 ? -9.041 -16.688 21.685 1.00 94.62 297 GLN A O 1
ATOM 2359 N N . LYS A 1 298 ? -9.754 -14.621 21.183 1.00 93.00 298 LYS A N 1
ATOM 2360 C CA . LYS A 1 298 ? -10.898 -15.085 20.376 1.00 93.00 298 LYS A CA 1
ATOM 2361 C C . LYS A 1 298 ? -10.442 -15.659 19.025 1.00 93.00 298 LYS A C 1
ATOM 2363 O O . LYS A 1 298 ? -11.107 -16.537 18.490 1.00 93.00 298 LYS A O 1
ATOM 2368 N N . ILE A 1 299 ? -9.321 -15.169 18.487 1.00 94.06 299 ILE A N 1
ATOM 2369 C CA . ILE A 1 299 ? -8.732 -15.610 17.211 1.00 94.06 299 ILE A CA 1
ATOM 2370 C C . ILE A 1 299 ? -7.845 -16.851 17.414 1.00 94.06 299 ILE A C 1
ATOM 2372 O O . ILE A 1 299 ? -7.941 -17.820 16.662 1.00 94.06 299 ILE A O 1
ATOM 2376 N N . TRP A 1 300 ? -6.989 -16.821 18.435 1.00 95.25 300 TRP A N 1
ATOM 2377 C CA . TRP A 1 300 ? -6.037 -17.870 18.799 1.00 95.25 300 TRP A CA 1
ATOM 2378 C C . TRP A 1 300 ? -6.231 -18.241 20.276 1.00 95.25 300 TRP A C 1
ATOM 2380 O O . TRP A 1 300 ? -5.626 -17.621 21.155 1.00 95.25 300 TRP A O 1
ATOM 2390 N N . PRO A 1 301 ? -7.082 -19.239 20.572 1.00 92.38 301 PRO A N 1
ATOM 2391 C CA . PRO A 1 301 ? -7.389 -19.638 21.947 1.00 92.38 301 PRO A CA 1
ATOM 2392 C C . PRO A 1 301 ? -6.197 -20.191 22.745 1.00 92.38 301 PRO A C 1
ATOM 2394 O O . PRO A 1 301 ? -6.316 -20.399 23.948 1.00 92.38 301 PRO A O 1
ATOM 2397 N N . ASP A 1 302 ? -5.068 -20.466 22.086 1.00 91.69 302 ASP A N 1
ATOM 2398 C CA . ASP A 1 302 ? -3.825 -20.981 22.668 1.00 91.69 302 ASP A CA 1
ATOM 2399 C C . ASP A 1 302 ? -2.893 -19.903 23.268 1.00 91.69 302 ASP A C 1
ATOM 2401 O O . ASP A 1 302 ? -1.837 -20.256 23.795 1.00 91.69 302 ASP A O 1
ATOM 2405 N N . LEU A 1 303 ? -3.264 -18.615 23.194 1.00 88.00 303 LEU A N 1
ATOM 2406 C CA . LEU A 1 303 ? -2.488 -17.455 23.681 1.00 88.00 303 LEU A CA 1
ATOM 2407 C C . LEU A 1 303 ? -2.674 -17.081 25.162 1.00 88.00 303 LEU A C 1
ATOM 2409 O O . LEU A 1 303 ? -3.805 -17.171 25.691 1.00 88.00 303 LEU A O 1
#

Secondary structure (DSSP, 8-state):
-HHHHHHHHHHHHHHHH-PPPHHHHHHHHHHHHHHHHHHHHHHHHSPPPEE--TTHHHH-THHHHH-S-HHHHHHHHHT-HHHHHHHTSTT--EEEEEEEEEEEEEEEEEEEEETTEEEEEEEEEEEEEEEEEEEEEESSHHHHHHHHHHHHHHHHHHHHHHHHHHHHHHHHHHHHHHHHHHHHHHHHHHHHHTS-TTS--HHHHHHHHHHHHHHHHHHHHHHHHHHHHT-S-HHHHHHHHHHSGGGTEEEEEEEEEE-GGGBB-TTSEEEEEEEEEEGGG-EEEEEEEEEEHHHHHHH-TT-

Radius of gyration: 27.09 Å; chains: 1; bounding box: 75×45×86 Å

pLDDT: mean 88.97, std 8.3, range [60.56, 98.12]